Protein AF-A0A972BTD4-F1 (afdb_monomer)

pLDDT: mean 92.42, std 7.39, range [41.88, 98.69]

Sequence (225 aa):
MDVIEKILYEVGTVLCHQLPSRTLTVGGKSLPVCARDTGIYIGMFIALMFLVLKGRWSCDKPPKTGITLILCLFIFIMGLDGITSYLNMRSTNNATRLITGGLFGISVTFLLIPIANYKIYLPNKKASLESLQELVMLTVTLILSCLGIYYRWIDNWWLISIISIITILFIHHRICYTLVIQVLNKKGIYPVIVSLILQLILSLCMYLFSKHVIHSIMRLDGTWR

Nearest PDB structures (foldseek):
  6grj-assembly1_D  TM=1.328E-01  e=9.175E+00  Aeromonas hydrophila

Solvent-accessible surface area (backbone atoms only — not comparable to full-atom values): 11552 Å² total; per-residue (Å²): 131,57,75,65,57,51,50,48,36,57,61,24,38,38,85,27,87,48,49,71,95,45,30,46,74,32,67,92,38,67,48,43,30,20,22,33,56,44,15,21,24,51,16,26,44,55,42,50,51,50,30,57,78,68,69,39,71,78,10,23,23,57,36,58,69,73,57,43,52,52,31,52,46,31,40,47,50,31,50,48,57,47,54,39,43,76,68,68,76,44,92,76,54,56,68,58,34,18,50,34,22,17,42,28,16,33,29,48,42,46,48,49,49,11,61,62,53,47,51,92,93,49,91,62,80,38,46,55,46,92,51,69,66,59,54,51,54,52,52,50,52,44,50,53,52,47,48,28,46,74,73,50,75,52,42,50,44,65,63,55,41,50,50,31,52,54,38,51,55,49,52,48,37,50,52,32,34,35,53,38,36,75,72,65,73,54,77,73,66,60,36,55,54,54,12,51,53,49,33,52,52,51,47,50,53,35,31,50,44,37,62,63,50,48,50,48,52,38,57,73,72,48,75,78,110

Radius of gyration: 18.18 Å; Cα contacts (8 Å, |Δi|>4): 295; chains: 1; bounding box: 48×38×51 Å

Secondary structure (DSSP, 8-state):
--HHHHHHHHHHHTT----GGGS-EETTEE-SS-HHHHHHHHHHHHHHHHHHHTT-TT--BPPPHHHHHHHHHHHHHHHHHHHHHHTTSS---HHHHHHHHHHHHHHHHHHHHHHHT--SSS----BS---HHHHHHHHHHHHHHHHHHHTTSS--HHHHHHHHHHHHHHHHHHHHHHHHHHHH---SHHHHHHHHHHHHHHHHHHHHHIIIIIHHHHHHTTTT-

Structure (mmCIF, N/CA/C/O backbone):
data_AF-A0A972BTD4-F1
#
_entry.id   AF-A0A972BTD4-F1
#
loop_
_atom_site.group_PDB
_atom_site.id
_atom_site.type_symbol
_atom_site.label_atom_id
_atom_site.label_alt_id
_atom_site.label_comp_id
_atom_site.label_asym_id
_atom_site.label_entity_id
_atom_site.label_seq_id
_atom_site.pdbx_PDB_ins_code
_atom_site.Cartn_x
_atom_site.Cartn_y
_atom_site.Cartn_z
_atom_site.occupancy
_atom_site.B_iso_or_equiv
_atom_site.auth_seq_id
_atom_site.auth_comp_id
_atom_site.auth_asym_id
_atom_site.auth_atom_id
_atom_site.pdbx_PDB_model_num
ATOM 1 N N . MET A 1 1 ? 7.215 12.539 -23.294 1.00 73.81 1 MET A N 1
ATOM 2 C CA . MET A 1 1 ? 6.576 12.364 -21.981 1.00 73.81 1 MET A CA 1
ATOM 3 C C . MET A 1 1 ? 5.826 13.642 -21.692 1.00 73.81 1 MET A C 1
ATOM 5 O O . MET A 1 1 ? 6.440 14.703 -21.792 1.00 73.81 1 MET A O 1
ATOM 9 N N . ASP A 1 2 ? 4.521 13.563 -21.469 1.00 89.62 2 ASP A N 1
ATOM 10 C CA . ASP A 1 2 ? 3.739 14.756 -21.134 1.00 89.62 2 ASP A CA 1
ATOM 11 C C . ASP A 1 2 ? 4.032 15.228 -19.691 1.00 89.62 2 ASP A C 1
ATOM 13 O O . ASP A 1 2 ? 4.750 14.574 -18.925 1.00 89.62 2 ASP A O 1
ATOM 17 N N . VAL A 1 3 ? 3.530 16.411 -19.326 1.00 93.12 3 VAL A N 1
ATOM 18 C CA . VAL A 1 3 ? 3.770 17.006 -17.998 1.00 93.12 3 VAL A CA 1
ATOM 19 C C . VAL A 1 3 ? 3.199 16.130 -16.877 1.00 93.12 3 VAL A C 1
ATOM 21 O O . VAL A 1 3 ? 3.810 16.026 -15.814 1.00 93.12 3 VAL A O 1
ATOM 24 N N . ILE A 1 4 ? 2.059 15.480 -17.108 1.00 92.38 4 ILE A N 1
ATOM 25 C CA . ILE A 1 4 ? 1.368 14.664 -16.105 1.00 92.38 4 ILE A CA 1
ATOM 26 C C . ILE A 1 4 ? 2.159 13.380 -15.853 1.00 92.38 4 ILE A C 1
ATOM 28 O O . ILE A 1 4 ? 2.410 13.033 -14.702 1.00 92.38 4 ILE A O 1
ATOM 32 N N . GLU A 1 5 ? 2.623 12.713 -16.906 1.00 93.19 5 GLU A N 1
ATOM 33 C CA . GLU A 1 5 ? 3.495 11.544 -16.822 1.00 93.19 5 GLU A CA 1
ATOM 34 C C . GLU A 1 5 ? 4.737 11.854 -15.992 1.00 93.19 5 GLU A C 1
ATOM 36 O O . GLU A 1 5 ? 5.055 11.113 -15.062 1.00 93.19 5 GLU A O 1
ATOM 41 N N . LYS A 1 6 ? 5.395 12.991 -16.261 1.00 93.12 6 LYS A N 1
ATOM 42 C CA . LYS A 1 6 ? 6.556 13.429 -15.478 1.00 93.12 6 LYS A CA 1
ATOM 43 C C . LYS A 1 6 ? 6.221 13.544 -13.994 1.00 93.12 6 LYS A C 1
ATOM 45 O O . LYS A 1 6 ? 6.976 13.044 -13.168 1.00 93.12 6 LYS A O 1
ATOM 50 N N . ILE A 1 7 ? 5.090 14.163 -13.657 1.00 93.75 7 ILE A N 1
ATOM 51 C CA . ILE A 1 7 ? 4.641 14.295 -12.266 1.00 93.75 7 ILE A CA 1
ATOM 52 C C . ILE A 1 7 ? 4.429 12.915 -11.631 1.00 93.75 7 ILE A C 1
ATOM 54 O O . ILE A 1 7 ? 4.894 12.690 -10.517 1.00 93.75 7 ILE A O 1
ATOM 58 N N . LEU A 1 8 ? 3.782 11.976 -12.330 1.00 95.12 8 LEU A N 1
ATOM 59 C CA . LEU A 1 8 ? 3.559 10.620 -11.815 1.00 95.12 8 LEU A CA 1
ATOM 60 C C . LEU A 1 8 ? 4.884 9.897 -11.526 1.00 95.12 8 LEU A C 1
ATOM 62 O O . LEU A 1 8 ? 5.015 9.283 -10.467 1.00 95.12 8 LEU A O 1
ATOM 66 N N . TYR A 1 9 ? 5.882 10.006 -12.412 1.00 94.44 9 TYR A N 1
ATOM 67 C CA . TYR A 1 9 ? 7.212 9.441 -12.160 1.00 94.44 9 TYR A CA 1
ATOM 68 C C . TYR A 1 9 ? 7.905 10.106 -10.972 1.00 94.44 9 TYR A C 1
ATOM 70 O O . TYR A 1 9 ? 8.404 9.393 -10.107 1.00 94.44 9 TYR A O 1
ATOM 78 N N . GLU A 1 10 ? 7.913 11.438 -10.885 1.00 91.88 10 GLU A N 1
ATOM 79 C CA . GLU A 1 10 ? 8.564 12.153 -9.776 1.00 91.88 10 GLU A CA 1
ATOM 80 C C . GLU A 1 10 ? 7.920 11.794 -8.428 1.00 91.88 10 GLU A C 1
ATOM 82 O O . GLU A 1 10 ? 8.634 11.507 -7.469 1.00 91.88 10 GLU A O 1
ATOM 87 N N . VAL A 1 11 ? 6.588 11.693 -8.348 1.00 92.75 11 VAL A N 1
ATOM 88 C CA . VAL A 1 11 ? 5.916 11.221 -7.121 1.00 92.75 11 VAL A CA 1
ATOM 89 C C . VAL A 1 11 ? 6.290 9.769 -6.810 1.00 92.75 11 VAL A C 1
ATOM 91 O O . VAL A 1 11 ? 6.536 9.433 -5.654 1.00 92.75 11 VAL A O 1
ATOM 94 N N . GLY A 1 12 ? 6.402 8.911 -7.826 1.00 92.50 12 GLY A N 1
ATOM 95 C CA . GLY A 1 12 ? 6.884 7.539 -7.659 1.00 92.50 12 GLY A CA 1
ATOM 96 C C . GLY A 1 12 ? 8.300 7.456 -7.073 1.00 92.50 12 GLY A C 1
ATOM 97 O O . GLY A 1 12 ? 8.552 6.596 -6.227 1.00 92.50 12 GLY A O 1
ATOM 98 N N . THR A 1 13 ? 9.203 8.378 -7.438 1.00 90.69 13 THR A N 1
ATOM 99 C CA . THR A 1 13 ? 10.597 8.386 -6.937 1.00 90.69 13 THR A CA 1
ATOM 100 C C . THR A 1 13 ? 10.733 8.640 -5.437 1.00 90.69 13 THR A C 1
ATOM 102 O O . THR A 1 13 ? 11.772 8.323 -4.852 1.00 90.69 13 THR A O 1
ATOM 105 N N . VAL A 1 14 ? 9.686 9.173 -4.796 1.00 89.25 14 VAL A N 1
ATOM 106 C CA . VAL A 1 14 ? 9.654 9.420 -3.346 1.00 89.25 14 VAL A CA 1
ATOM 107 C C . VAL A 1 14 ? 9.826 8.115 -2.562 1.00 89.25 14 VAL A C 1
ATOM 109 O O . VAL A 1 14 ? 10.429 8.120 -1.494 1.00 89.25 14 VAL A O 1
ATOM 112 N N . LEU A 1 15 ? 9.306 6.998 -3.082 1.00 87.81 15 LEU A N 1
ATOM 113 C CA . LEU A 1 15 ? 9.272 5.706 -2.378 1.00 87.81 15 LEU A CA 1
ATOM 114 C C . LEU A 1 15 ? 9.850 4.554 -3.194 1.00 87.81 15 LEU A C 1
ATOM 116 O O . LEU A 1 15 ? 10.159 3.502 -2.638 1.00 87.81 15 LEU A O 1
ATOM 120 N N . CYS A 1 16 ? 9.991 4.743 -4.504 1.00 90.75 16 CYS A N 1
ATOM 121 C CA . CYS A 1 16 ? 10.453 3.725 -5.422 1.00 90.75 16 CYS A CA 1
ATOM 122 C C . CYS A 1 16 ? 11.707 4.173 -6.168 1.00 90.75 16 CYS A C 1
ATOM 124 O O . CYS A 1 16 ? 11.767 5.264 -6.718 1.00 90.75 16 CYS A O 1
ATOM 126 N N . HIS A 1 17 ? 12.663 3.260 -6.310 1.00 84.81 17 HIS A N 1
ATOM 127 C CA . HIS A 1 17 ? 13.863 3.477 -7.118 1.00 84.81 17 HIS A CA 1
ATOM 128 C C . HIS A 1 17 ? 13.631 3.309 -8.623 1.00 84.81 17 HIS A C 1
ATOM 130 O O . HIS A 1 17 ? 14.529 3.577 -9.399 1.00 84.81 17 HIS A O 1
ATOM 136 N N . GLN A 1 18 ? 12.477 2.793 -9.057 1.00 89.31 18 GLN A N 1
ATOM 137 C CA . GLN A 1 18 ? 12.122 2.621 -10.477 1.00 89.31 18 GLN A CA 1
ATOM 138 C C . GLN A 1 18 ? 13.140 1.828 -11.331 1.00 89.31 18 GLN A C 1
ATOM 140 O O . GLN A 1 18 ? 13.171 1.976 -12.551 1.00 89.31 18 GLN A O 1
ATOM 145 N N . LEU A 1 19 ? 13.931 0.936 -10.717 1.00 88.38 19 LEU A N 1
ATOM 146 C CA . LEU A 1 19 ? 14.931 0.112 -11.410 1.00 88.38 19 LEU A CA 1
ATOM 147 C C . LEU A 1 19 ? 14.346 -0.589 -12.654 1.00 88.38 19 LEU A C 1
ATOM 149 O O . LEU A 1 19 ? 13.401 -1.368 -12.492 1.00 88.38 19 LEU A O 1
ATOM 153 N N . PRO A 1 20 ? 14.921 -0.409 -13.862 1.00 88.00 20 PRO A N 1
ATOM 154 C CA . PRO A 1 20 ? 14.335 -0.917 -15.106 1.00 88.00 20 PRO A CA 1
ATOM 155 C C . PRO A 1 20 ? 14.028 -2.418 -15.084 1.00 88.00 20 PRO A C 1
ATOM 157 O O . PRO A 1 20 ? 12.936 -2.835 -15.456 1.00 88.00 20 PRO A O 1
ATOM 160 N N . SER A 1 21 ? 14.940 -3.234 -14.546 1.00 88.25 21 SER A N 1
ATOM 161 C CA . SER A 1 21 ? 14.772 -4.693 -14.440 1.00 88.25 21 SER A CA 1
ATOM 162 C C . SER A 1 21 ? 13.626 -5.131 -13.516 1.00 88.25 21 SER A C 1
ATOM 164 O O . SER A 1 21 ? 13.148 -6.266 -13.592 1.00 88.25 21 SER A O 1
ATOM 166 N N . ARG A 1 22 ? 13.167 -4.242 -12.628 1.00 90.50 22 ARG A N 1
ATOM 167 C CA . ARG A 1 22 ? 12.122 -4.508 -11.628 1.00 90.50 22 ARG A CA 1
ATOM 168 C C . ARG A 1 22 ? 10.817 -3.782 -11.932 1.00 90.50 22 ARG A C 1
ATOM 170 O O . ARG A 1 22 ? 9.851 -3.980 -11.200 1.00 90.50 22 ARG A O 1
ATOM 177 N N . THR A 1 23 ? 10.776 -2.948 -12.964 1.00 95.12 23 THR A N 1
ATOM 178 C CA . THR A 1 23 ? 9.603 -2.153 -13.335 1.00 95.12 23 THR A CA 1
ATOM 179 C C . THR A 1 23 ? 8.817 -2.867 -14.429 1.00 95.12 23 THR A C 1
ATOM 181 O O . THR A 1 23 ? 9.387 -3.393 -15.380 1.00 95.12 23 THR A O 1
ATOM 184 N N . LEU A 1 24 ? 7.493 -2.935 -14.274 1.00 96.19 24 LEU A N 1
ATOM 185 C CA . LEU A 1 24 ? 6.619 -3.537 -15.282 1.00 96.19 24 LEU A CA 1
ATOM 186 C C . LEU A 1 24 ? 6.388 -2.552 -16.430 1.00 96.19 24 LEU A C 1
ATOM 188 O O . LEU A 1 24 ? 6.244 -1.351 -16.200 1.00 96.19 24 LEU A O 1
ATOM 192 N N . THR A 1 25 ? 6.292 -3.078 -17.650 1.00 95.94 25 THR A N 1
ATOM 193 C CA . THR A 1 25 ? 5.913 -2.311 -18.842 1.00 95.94 25 THR A CA 1
ATOM 194 C C . THR A 1 25 ? 4.477 -2.645 -19.232 1.00 95.94 25 THR A C 1
ATOM 196 O O . THR A 1 25 ? 4.187 -3.799 -19.564 1.00 95.94 25 THR A O 1
ATOM 199 N N . VAL A 1 26 ? 3.619 -1.625 -19.217 1.00 95.81 26 VAL A N 1
ATOM 200 C CA . VAL A 1 26 ? 2.177 -1.671 -19.499 1.00 95.81 26 VAL A CA 1
ATOM 201 C C . VAL A 1 26 ? 1.857 -0.594 -20.535 1.00 95.81 26 VAL A C 1
ATOM 203 O O . VAL A 1 26 ? 2.335 0.534 -20.412 1.00 95.81 26 VAL A O 1
ATOM 206 N N . GLY A 1 27 ? 1.089 -0.916 -21.573 1.00 92.75 27 GLY A N 1
ATOM 207 C CA . GLY A 1 27 ? 0.719 0.023 -22.638 1.00 92.75 27 GLY A CA 1
ATOM 208 C C . GLY A 1 27 ? 1.936 0.616 -23.355 1.00 92.75 27 GLY A C 1
ATOM 209 O O . GLY A 1 27 ? 1.944 1.791 -23.715 1.00 92.75 27 GLY A O 1
ATOM 210 N N . GLY A 1 28 ? 3.018 -0.165 -23.462 1.00 92.50 28 GLY A N 1
ATOM 211 C CA . GLY A 1 28 ? 4.297 0.268 -24.035 1.00 92.50 28 GLY A CA 1
ATOM 212 C C . GLY A 1 28 ? 5.141 1.198 -23.152 1.00 92.50 28 GLY A C 1
ATOM 213 O O . GLY A 1 28 ? 6.186 1.659 -23.603 1.00 92.50 28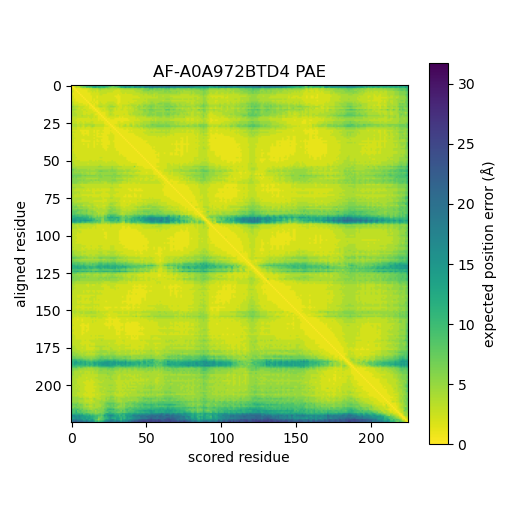 GLY A O 1
ATOM 214 N N . LYS A 1 29 ? 4.735 1.469 -21.903 1.00 94.00 29 LYS A N 1
ATOM 215 C CA . LYS A 1 29 ? 5.436 2.376 -20.977 1.00 94.00 29 LYS A CA 1
ATOM 216 C C . LYS A 1 29 ? 5.762 1.693 -19.654 1.00 94.00 29 LYS A C 1
ATOM 218 O O . LYS A 1 29 ? 4.992 0.880 -19.146 1.00 94.00 29 LYS A O 1
ATOM 223 N N . SER A 1 30 ? 6.904 2.031 -19.065 1.00 95.44 30 SER A N 1
ATOM 224 C CA . SER A 1 30 ? 7.262 1.570 -17.718 1.00 95.44 30 SER A CA 1
ATOM 225 C C . SER A 1 30 ? 6.358 2.228 -16.678 1.00 95.44 30 SER A C 1
ATOM 227 O O . SER A 1 30 ? 6.110 3.427 -16.758 1.00 95.44 30 SER A O 1
ATOM 229 N N . LEU A 1 31 ? 5.850 1.484 -15.699 1.00 97.06 31 LEU A N 1
ATOM 230 C CA . LEU A 1 31 ? 5.067 2.070 -14.605 1.00 97.06 31 LEU A CA 1
ATOM 231 C C . LEU A 1 31 ? 5.909 3.056 -13.767 1.00 97.06 31 LEU A C 1
ATOM 233 O O . LEU A 1 31 ? 7.132 2.914 -13.701 1.00 97.06 31 LEU A O 1
ATOM 237 N N . PRO A 1 32 ? 5.282 4.038 -13.090 1.00 96.06 32 PRO A N 1
ATOM 238 C CA . PRO A 1 32 ? 5.986 5.019 -12.261 1.00 96.06 32 PRO A CA 1
ATOM 239 C C . PRO A 1 32 ? 6.536 4.434 -10.955 1.00 96.06 32 PRO A C 1
ATOM 241 O O . PRO A 1 32 ? 7.164 5.142 -10.176 1.00 96.06 32 PRO A O 1
ATOM 244 N N . VAL A 1 33 ? 6.309 3.153 -10.681 1.00 96.94 33 VAL A N 1
ATOM 245 C CA . VAL A 1 33 ? 6.885 2.430 -9.547 1.00 96.94 33 VAL A CA 1
ATOM 246 C C . VAL A 1 33 ? 7.207 0.993 -9.970 1.00 96.94 33 VAL A C 1
ATOM 248 O O . VAL A 1 33 ? 6.686 0.488 -10.967 1.00 96.94 33 VAL A O 1
ATOM 251 N N . CYS A 1 34 ? 8.080 0.316 -9.225 1.00 95.44 34 CYS A N 1
ATOM 252 C CA . CYS A 1 34 ? 8.505 -1.043 -9.541 1.00 95.44 34 CYS A CA 1
ATOM 253 C C . CYS A 1 34 ? 7.359 -2.052 -9.347 1.00 95.44 34 CYS A C 1
ATOM 255 O O . CYS A 1 34 ? 6.328 -1.741 -8.750 1.00 95.44 34 CYS A O 1
ATOM 257 N N . ALA A 1 35 ? 7.539 -3.289 -9.811 1.00 96.94 35 ALA A N 1
ATOM 258 C CA . ALA A 1 35 ? 6.543 -4.354 -9.696 1.00 96.94 35 ALA A CA 1
ATOM 259 C C . ALA A 1 35 ? 6.083 -4.578 -8.246 1.00 96.94 35 ALA A C 1
ATOM 261 O O . ALA A 1 35 ? 4.900 -4.798 -8.009 1.00 96.94 35 ALA A O 1
ATOM 262 N N . ARG A 1 36 ? 7.001 -4.486 -7.272 1.00 96.38 36 ARG A N 1
ATOM 263 C CA . ARG A 1 36 ? 6.664 -4.664 -5.853 1.00 96.38 36 ARG A CA 1
ATOM 264 C C . ARG A 1 36 ? 5.746 -3.560 -5.358 1.00 96.38 36 ARG A C 1
ATOM 266 O O . ARG A 1 36 ? 4.684 -3.851 -4.822 1.00 96.38 36 ARG A O 1
ATOM 273 N N . ASP A 1 37 ? 6.140 -2.317 -5.585 1.00 96.81 37 ASP A N 1
ATOM 274 C CA . ASP A 1 37 ? 5.398 -1.148 -5.122 1.00 96.81 37 ASP A CA 1
ATOM 275 C C . ASP A 1 37 ? 4.057 -1.024 -5.852 1.00 96.81 37 ASP A C 1
ATOM 277 O O . ASP A 1 37 ? 3.040 -0.746 -5.225 1.00 96.81 37 ASP A O 1
ATOM 281 N N . THR A 1 38 ? 4.019 -1.363 -7.147 1.00 98.25 38 THR A N 1
ATOM 282 C CA . THR A 1 38 ? 2.764 -1.540 -7.898 1.00 98.25 38 THR A CA 1
ATOM 283 C C . THR A 1 38 ? 1.850 -2.518 -7.161 1.00 98.25 38 THR A C 1
ATOM 285 O O . THR A 1 38 ? 0.685 -2.218 -6.919 1.00 98.25 38 THR A O 1
ATOM 288 N N . GLY A 1 39 ? 2.384 -3.669 -6.745 1.00 98.31 39 GLY A N 1
ATOM 289 C CA . GLY A 1 39 ? 1.656 -4.661 -5.961 1.00 98.31 39 GLY A CA 1
ATOM 290 C C . GLY A 1 39 ? 1.116 -4.072 -4.666 1.00 98.31 39 GLY A C 1
ATOM 291 O O . GLY A 1 39 ? -0.090 -4.124 -4.439 1.00 98.31 39 GLY A O 1
ATOM 292 N N . ILE A 1 40 ? 1.990 -3.461 -3.859 1.00 98.56 40 ILE A N 1
ATOM 293 C CA . ILE A 1 40 ? 1.640 -2.825 -2.579 1.00 98.56 40 ILE A CA 1
ATOM 294 C C . ILE A 1 40 ? 0.461 -1.874 -2.753 1.00 98.56 40 ILE A C 1
ATOM 296 O O . ILE A 1 40 ? -0.537 -2.004 -2.043 1.00 98.56 40 ILE A O 1
ATOM 300 N N . TYR A 1 41 ? 0.537 -0.950 -3.709 1.00 98.44 41 TYR A N 1
ATOM 301 C CA . TYR A 1 41 ? -0.498 0.067 -3.870 1.00 98.44 41 TYR A CA 1
ATOM 302 C C . TYR A 1 41 ? -1.786 -0.481 -4.483 1.00 98.44 41 TYR A C 1
ATOM 304 O O . TYR A 1 41 ? -2.861 -0.063 -4.064 1.00 98.44 41 TYR A O 1
ATOM 312 N N . ILE A 1 42 ? -1.725 -1.473 -5.375 1.00 98.62 42 ILE A N 1
ATOM 313 C CA . ILE A 1 42 ? -2.928 -2.175 -5.851 1.00 98.62 42 ILE A CA 1
ATOM 314 C C . ILE A 1 42 ? -3.607 -2.938 -4.703 1.00 98.62 42 ILE A C 1
ATOM 316 O O . ILE A 1 42 ? -4.823 -2.846 -4.535 1.00 98.62 42 ILE A O 1
ATOM 320 N N . GLY A 1 43 ? -2.841 -3.643 -3.866 1.00 98.69 43 GLY A N 1
ATOM 321 C CA . GLY A 1 43 ? -3.370 -4.358 -2.701 1.00 98.69 43 GLY A CA 1
ATOM 322 C C . GLY A 1 43 ? -3.983 -3.425 -1.660 1.00 98.69 43 GLY A C 1
ATOM 323 O O . GLY A 1 43 ? -5.089 -3.677 -1.177 1.00 98.69 43 GLY A O 1
ATOM 324 N N . MET A 1 44 ? -3.311 -2.308 -1.365 1.00 98.69 44 MET A N 1
ATOM 325 C CA . MET A 1 44 ? -3.859 -1.263 -0.502 1.00 98.69 44 MET A CA 1
ATOM 326 C C . MET A 1 44 ? -5.144 -0.681 -1.085 1.00 98.69 44 MET A C 1
ATOM 328 O O . MET A 1 44 ? -6.123 -0.559 -0.353 1.00 98.69 44 MET A O 1
ATOM 332 N N . PHE A 1 45 ? -5.168 -0.362 -2.382 1.00 98.69 45 PHE A N 1
ATOM 333 C CA . PHE A 1 45 ? -6.344 0.184 -3.057 1.00 98.69 45 PHE A CA 1
ATOM 334 C C . PHE A 1 45 ? -7.545 -0.762 -2.961 1.00 98.69 45 PHE A C 1
ATOM 336 O O . PHE A 1 45 ? -8.616 -0.339 -2.531 1.00 98.69 45 PHE A O 1
ATOM 343 N N . ILE A 1 46 ? -7.366 -2.050 -3.274 1.00 98.69 46 ILE A N 1
ATOM 344 C CA . ILE A 1 46 ? -8.423 -3.070 -3.165 1.00 98.69 46 ILE A CA 1
ATOM 345 C C . ILE A 1 46 ? -8.956 -3.149 -1.726 1.00 98.69 46 ILE A C 1
ATOM 347 O O . ILE A 1 46 ? -10.170 -3.126 -1.512 1.00 98.69 46 ILE A O 1
ATOM 351 N N . ALA A 1 47 ? -8.069 -3.189 -0.727 1.00 98.44 47 ALA A N 1
ATOM 352 C CA . ALA A 1 47 ? -8.461 -3.231 0.681 1.00 98.44 47 ALA A CA 1
ATOM 353 C C . ALA A 1 47 ? -9.183 -1.948 1.140 1.00 98.44 47 ALA A C 1
ATOM 355 O O . ALA A 1 47 ? -10.163 -2.019 1.884 1.00 98.44 47 ALA A O 1
ATOM 356 N N . LEU A 1 48 ? -8.743 -0.774 0.676 1.00 98.06 48 LEU A N 1
ATOM 357 C CA . LEU A 1 48 ? -9.388 0.510 0.966 1.00 98.06 48 LEU A CA 1
ATOM 358 C C . LEU A 1 48 ? -10.788 0.571 0.351 1.00 98.06 48 LEU A C 1
ATOM 360 O O . LEU A 1 48 ? -11.743 0.912 1.048 1.00 98.06 48 LEU A O 1
ATOM 364 N N . MET A 1 49 ? -10.926 0.190 -0.921 1.00 98.25 49 MET A N 1
ATOM 365 C CA . MET A 1 49 ? -12.226 0.125 -1.593 1.00 98.25 49 MET A CA 1
ATOM 366 C C . MET A 1 49 ? -13.160 -0.845 -0.881 1.00 98.25 49 MET A C 1
ATOM 368 O O . MET A 1 49 ? -14.318 -0.513 -0.653 1.00 98.25 49 MET A O 1
ATOM 372 N N . PHE A 1 50 ? -12.660 -1.995 -0.430 1.00 98.38 50 PHE A N 1
ATOM 373 C CA . PHE A 1 50 ? -13.448 -2.921 0.376 1.00 98.38 50 PHE A CA 1
ATOM 374 C C . PHE A 1 50 ? -13.968 -2.282 1.671 1.00 98.38 50 PHE A C 1
ATOM 376 O O . PHE A 1 50 ? -15.161 -2.380 1.963 1.00 98.38 50 PHE A O 1
ATOM 383 N N . LEU A 1 51 ? -13.112 -1.593 2.434 1.00 97.50 51 LEU A N 1
ATOM 384 C CA . LEU A 1 51 ? -13.526 -0.917 3.670 1.00 97.50 51 LEU A CA 1
ATOM 385 C C . LEU A 1 51 ? -14.573 0.172 3.410 1.00 97.50 51 LEU A C 1
ATOM 387 O O . LEU A 1 51 ? -15.513 0.305 4.195 1.00 97.50 51 LEU A O 1
ATOM 391 N N . VAL A 1 52 ? -14.435 0.928 2.318 1.00 96.88 52 VAL A N 1
ATOM 392 C CA . VAL A 1 52 ? -15.409 1.952 1.912 1.00 96.88 52 VAL A CA 1
ATOM 393 C C . VAL A 1 52 ? -16.738 1.307 1.514 1.00 96.88 52 VAL A C 1
ATOM 395 O O . VAL A 1 52 ? -17.772 1.658 2.077 1.00 96.88 52 VAL A O 1
ATOM 398 N N . LEU A 1 53 ? -16.715 0.313 0.621 1.00 97.62 53 LEU A N 1
ATOM 399 C CA . LEU A 1 53 ? -17.911 -0.368 0.109 1.00 97.62 53 LEU A CA 1
ATOM 400 C C . LEU A 1 53 ? -18.671 -1.140 1.196 1.00 97.62 53 LEU A C 1
ATOM 402 O O . LEU A 1 53 ? -19.893 -1.247 1.136 1.00 97.62 53 LEU A O 1
ATOM 406 N N . LYS A 1 54 ? -17.974 -1.661 2.212 1.00 97.00 54 LYS A N 1
ATOM 407 C CA . LYS A 1 54 ? -18.593 -2.314 3.378 1.00 97.00 54 LYS A CA 1
ATOM 408 C C . LYS A 1 54 ? -18.995 -1.340 4.489 1.00 97.00 54 LYS A C 1
ATOM 410 O O . LYS A 1 54 ? -19.487 -1.786 5.521 1.00 97.00 54 LYS A O 1
ATOM 415 N N . GLY A 1 55 ? -18.766 -0.033 4.333 1.00 95.75 55 GLY A N 1
ATOM 416 C CA . GLY A 1 55 ? -19.059 0.962 5.373 1.00 95.75 55 GLY A CA 1
ATOM 417 C C . GLY A 1 55 ? -18.192 0.820 6.634 1.00 95.75 55 GLY A C 1
ATOM 418 O O . 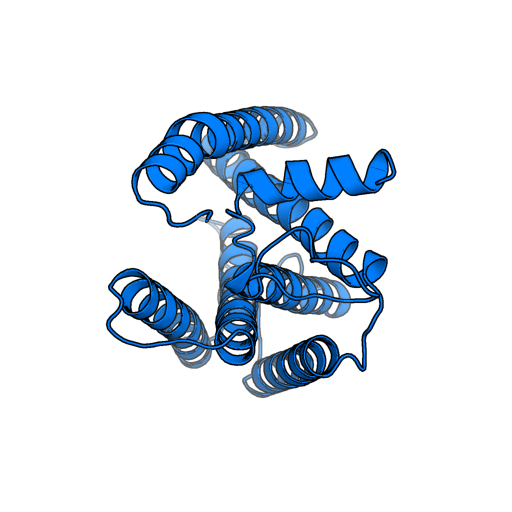GLY A 1 55 ? -18.541 1.324 7.702 1.00 95.75 55 GLY A O 1
ATOM 419 N N . ARG A 1 56 ? -17.041 0.143 6.533 1.00 95.50 56 ARG A N 1
ATOM 420 C CA . ARG A 1 56 ? -16.123 -0.170 7.644 1.00 95.50 56 ARG A CA 1
ATOM 421 C C . ARG A 1 56 ? -14.957 0.813 7.769 1.00 95.50 56 ARG A C 1
ATOM 423 O O . ARG A 1 56 ? -13.983 0.534 8.464 1.00 95.50 56 ARG A O 1
ATOM 430 N N . TRP A 1 57 ? -15.069 2.002 7.173 1.00 93.69 57 TRP A N 1
ATOM 431 C CA . TRP A 1 57 ? -14.065 3.069 7.302 1.00 93.69 57 TRP A CA 1
ATOM 432 C C . TRP A 1 57 ? -13.778 3.470 8.761 1.00 93.69 57 TRP A C 1
ATOM 434 O O . TRP A 1 57 ? -12.665 3.857 9.103 1.00 93.69 57 TRP A O 1
ATOM 444 N N . SER A 1 58 ? -14.785 3.337 9.632 1.00 92.62 58 SER A N 1
ATOM 445 C CA . SER A 1 58 ? -14.697 3.618 11.072 1.00 92.62 58 SER A CA 1
ATOM 446 C C . SER A 1 58 ? -14.337 2.395 11.929 1.00 92.62 58 SER A C 1
ATOM 448 O O . SER A 1 58 ? -14.609 2.406 13.130 1.00 92.62 58 SER A O 1
ATOM 450 N N . CYS A 1 59 ? -13.785 1.325 11.337 1.00 95.00 59 CYS A N 1
ATOM 451 C CA . CYS A 1 59 ? -13.256 0.202 12.115 1.00 95.00 59 CYS A CA 1
ATOM 452 C C . CYS A 1 59 ? -12.176 0.695 13.081 1.00 95.00 59 CYS A C 1
ATOM 454 O O . CYS A 1 59 ? -11.372 1.545 12.716 1.00 95.00 59 CYS A O 1
ATOM 456 N N . ASP A 1 60 ? -12.194 0.193 14.311 1.00 94.62 60 ASP A N 1
ATOM 457 C CA . ASP A 1 60 ? -11.353 0.641 15.429 1.00 94.62 60 ASP A CA 1
ATOM 458 C C . ASP A 1 60 ? -10.615 -0.528 16.101 1.00 94.62 60 ASP A C 1
ATOM 460 O O . ASP A 1 60 ? -9.898 -0.360 17.087 1.00 94.62 60 ASP A O 1
ATOM 464 N N . LYS A 1 61 ? -10.770 -1.733 15.544 1.00 94.06 61 LYS A N 1
ATOM 465 C CA . LYS A 1 61 ? -10.180 -2.969 16.040 1.00 94.06 61 LYS A CA 1
ATOM 466 C C . LYS A 1 61 ? -9.566 -3.770 14.885 1.00 94.06 61 LYS A C 1
ATOM 468 O O . LYS A 1 61 ? -10.191 -3.870 13.823 1.00 94.06 61 LYS A O 1
ATOM 473 N N . PRO A 1 62 ? -8.376 -4.375 15.066 1.00 94.00 62 PRO A N 1
ATOM 474 C CA . PRO A 1 62 ? -7.850 -5.322 14.091 1.00 94.00 62 PRO A CA 1
ATOM 475 C C . PRO A 1 62 ? -8.771 -6.552 13.952 1.00 94.00 62 PRO A C 1
ATOM 477 O O . PRO A 1 62 ? -9.656 -6.773 14.791 1.00 94.00 62 PRO A O 1
ATOM 480 N N . PRO A 1 63 ? -8.577 -7.378 12.911 1.00 95.19 63 PRO A N 1
ATOM 481 C CA . PRO A 1 63 ? -9.312 -8.628 12.751 1.00 95.19 63 PRO A CA 1
ATOM 482 C C . PRO A 1 63 ? -9.101 -9.598 13.925 1.00 95.19 63 PRO A C 1
ATOM 484 O O . PRO A 1 63 ? -8.251 -9.402 14.799 1.00 95.19 63 PRO A O 1
ATOM 487 N N . LYS A 1 64 ? -9.860 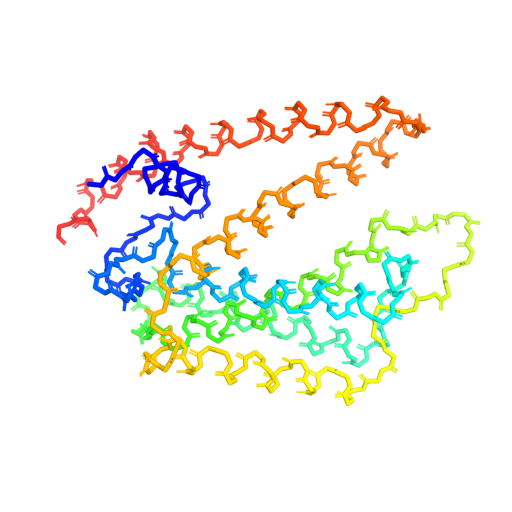-10.701 13.929 1.00 95.88 64 LYS A N 1
ATOM 488 C CA . LYS A 1 64 ? -9.643 -11.815 14.871 1.00 95.88 64 LYS A CA 1
ATOM 489 C C . LYS A 1 64 ? -8.189 -12.299 14.799 1.00 95.88 64 LYS A C 1
ATOM 491 O O . LYS A 1 64 ? -7.616 -12.336 13.714 1.00 95.88 64 LYS A O 1
ATOM 496 N N . THR A 1 65 ? -7.628 -12.745 15.926 1.00 95.19 65 THR A N 1
ATOM 497 C CA . THR A 1 65 ? -6.206 -13.116 16.064 1.00 95.19 65 THR A CA 1
ATOM 498 C C . THR A 1 65 ? -5.698 -14.022 14.942 1.00 95.19 65 THR A C 1
ATOM 500 O O . THR A 1 65 ? -4.654 -13.735 14.372 1.00 95.19 65 THR A O 1
ATOM 503 N N . GLY A 1 66 ? -6.455 -15.056 14.554 1.00 96.94 66 GLY A N 1
ATOM 504 C CA . GLY A 1 66 ? -6.061 -15.944 13.453 1.00 96.94 66 GLY A CA 1
ATOM 505 C C . GLY A 1 66 ? -5.903 -15.227 12.105 1.00 96.94 66 GLY A C 1
ATOM 506 O O . GLY A 1 66 ? -4.922 -15.448 11.406 1.00 96.94 66 GLY A O 1
ATOM 507 N N . ILE A 1 67 ? -6.817 -14.310 11.767 1.00 97.56 67 ILE A N 1
ATOM 508 C CA . ILE A 1 67 ? -6.728 -13.497 10.542 1.00 97.56 67 ILE A CA 1
ATOM 509 C C . ILE A 1 67 ? -5.541 -12.535 10.648 1.00 97.56 67 ILE A C 1
ATOM 511 O O . ILE A 1 67 ? -4.759 -12.422 9.711 1.00 97.56 67 ILE A O 1
ATOM 515 N N . THR A 1 68 ? -5.357 -11.892 11.802 1.00 97.50 68 THR A N 1
ATOM 516 C CA . THR A 1 68 ? -4.217 -11.000 12.054 1.00 97.50 68 THR A CA 1
ATOM 517 C C . THR A 1 68 ? -2.876 -11.719 11.885 1.00 97.50 68 THR A C 1
ATOM 519 O O . THR A 1 68 ? -1.974 -11.163 11.268 1.00 97.50 68 THR A O 1
ATOM 522 N N . LEU A 1 69 ? -2.747 -12.970 12.340 1.00 98.06 69 LEU A N 1
ATOM 523 C CA . LEU A 1 69 ? -1.540 -13.777 12.126 1.00 98.06 69 LEU A CA 1
ATOM 524 C C . LEU A 1 69 ? -1.277 -14.049 10.638 1.00 98.06 69 LEU A C 1
ATOM 526 O O . LEU A 1 69 ? -0.130 -13.960 10.206 1.00 98.06 69 LEU A O 1
ATOM 530 N N . ILE A 1 70 ? -2.319 -14.308 9.841 1.00 98.31 70 ILE A N 1
ATOM 531 C CA . ILE A 1 70 ? -2.188 -14.451 8.380 1.00 98.31 70 ILE A CA 1
ATOM 532 C C . ILE A 1 70 ? -1.720 -13.131 7.750 1.00 98.31 70 ILE A C 1
ATOM 534 O O . ILE A 1 70 ? -0.814 -13.134 6.918 1.00 98.31 70 ILE A O 1
ATOM 538 N N . LEU A 1 71 ? -2.277 -11.992 8.173 1.00 98.31 71 LEU A N 1
ATOM 539 C CA . LEU A 1 71 ? -1.844 -10.681 7.681 1.00 98.31 71 LEU A CA 1
ATOM 540 C C . LEU A 1 71 ? -0.374 -10.397 8.031 1.00 98.31 71 LEU A C 1
ATOM 542 O O . LEU A 1 71 ? 0.378 -9.919 7.178 1.00 98.31 71 LEU A O 1
ATOM 546 N N . CYS A 1 72 ? 0.057 -10.733 9.251 1.00 98.19 72 CYS A N 1
ATOM 547 C CA . CYS A 1 72 ? 1.459 -10.650 9.664 1.00 98.19 72 CYS A CA 1
ATOM 548 C C . CYS A 1 72 ? 2.355 -11.584 8.841 1.00 98.19 72 CYS A C 1
ATOM 550 O O . CYS A 1 72 ? 3.459 -11.193 8.467 1.00 98.19 72 CYS A O 1
ATOM 552 N N . LEU A 1 73 ? 1.880 -12.786 8.503 1.00 98.31 73 LEU A N 1
ATOM 553 C CA . LEU A 1 73 ? 2.604 -13.713 7.633 1.00 98.31 73 LEU A CA 1
ATOM 554 C C . LEU A 1 73 ? 2.791 -13.135 6.223 1.00 98.31 73 LEU A C 1
ATOM 556 O O . LEU A 1 73 ? 3.884 -13.226 5.675 1.00 98.31 73 LEU A O 1
ATOM 560 N N . PHE A 1 74 ? 1.777 -12.490 5.644 1.00 98.38 74 PHE A N 1
ATOM 561 C CA . PHE A 1 74 ? 1.916 -11.798 4.354 1.00 98.38 74 PHE A CA 1
ATOM 562 C C . PHE A 1 74 ? 2.970 -10.687 4.400 1.00 98.38 74 PHE A C 1
ATOM 564 O O . PHE A 1 74 ? 3.783 -10.573 3.480 1.00 98.38 74 PHE A O 1
ATOM 571 N N . ILE A 1 75 ? 3.000 -9.911 5.489 1.00 98.31 75 ILE A N 1
ATOM 572 C CA . ILE A 1 75 ? 4.034 -8.892 5.706 1.00 98.31 75 ILE A CA 1
ATOM 573 C C . ILE A 1 75 ? 5.417 -9.544 5.767 1.00 98.31 75 ILE A C 1
ATOM 575 O O . ILE A 1 75 ? 6.348 -9.100 5.095 1.00 98.31 75 ILE A O 1
ATOM 579 N N . PHE A 1 76 ? 5.535 -10.628 6.532 1.00 97.75 76 PHE A N 1
ATOM 580 C CA . PHE A 1 76 ? 6.776 -11.373 6.690 1.00 97.75 76 PHE A CA 1
ATOM 581 C C . PHE A 1 76 ? 7.278 -11.964 5.366 1.00 97.75 76 PHE A C 1
ATOM 583 O O . PHE A 1 76 ? 8.457 -11.827 5.052 1.00 97.75 76 PHE A O 1
ATOM 590 N N . ILE A 1 77 ? 6.394 -12.541 4.545 1.00 95.81 77 ILE A N 1
ATOM 591 C CA . ILE A 1 77 ? 6.741 -13.087 3.223 1.00 95.81 77 ILE A CA 1
ATOM 592 C C . ILE A 1 77 ? 7.327 -11.999 2.317 1.00 95.81 77 ILE A C 1
ATOM 594 O O . ILE A 1 77 ? 8.355 -12.233 1.678 1.00 95.81 77 ILE A O 1
ATOM 598 N N . MET A 1 78 ? 6.727 -10.803 2.268 1.00 96.06 78 MET A N 1
ATOM 599 C CA . MET A 1 78 ? 7.300 -9.697 1.491 1.00 96.06 78 MET A CA 1
ATOM 600 C C . MET A 1 78 ? 8.641 -9.236 2.074 1.00 96.06 78 MET A C 1
ATOM 602 O O . MET A 1 78 ? 9.570 -8.968 1.314 1.00 96.06 78 MET A O 1
ATOM 606 N N . GLY A 1 79 ? 8.762 -9.170 3.404 1.00 94.44 79 GLY A N 1
ATOM 607 C CA . GLY A 1 79 ? 10.017 -8.844 4.085 1.00 94.44 79 GLY A CA 1
ATOM 608 C C . GLY A 1 79 ? 11.145 -9.804 3.701 1.00 94.44 79 GLY A C 1
ATOM 609 O O . GLY A 1 79 ? 12.217 -9.362 3.287 1.00 94.44 79 GLY A O 1
ATOM 610 N N . LEU A 1 80 ? 10.877 -11.112 3.732 1.00 93.56 80 LEU A N 1
ATOM 611 C CA . LEU A 1 80 ? 11.817 -12.141 3.290 1.00 93.56 80 LEU A CA 1
ATOM 612 C C . LEU A 1 80 ? 12.137 -12.035 1.794 1.00 93.56 80 LEU A C 1
ATOM 614 O O . LEU A 1 80 ? 13.311 -12.080 1.426 1.00 93.56 80 LEU A O 1
ATOM 618 N N . ASP A 1 81 ? 11.139 -11.862 0.920 1.00 90.94 81 ASP A N 1
ATOM 619 C CA . ASP A 1 81 ? 11.359 -11.664 -0.525 1.00 90.94 81 ASP A CA 1
ATOM 620 C C . ASP A 1 81 ? 12.192 -10.403 -0.805 1.00 90.94 81 ASP A C 1
ATOM 622 O O . ASP A 1 81 ? 13.025 -10.386 -1.710 1.00 90.94 81 ASP A O 1
ATOM 626 N N . GLY A 1 82 ? 12.012 -9.349 -0.010 1.00 87.69 82 GLY A N 1
ATOM 627 C CA . GLY A 1 82 ? 12.843 -8.153 -0.029 1.00 87.69 82 GLY A CA 1
ATOM 628 C C . GLY A 1 82 ? 14.282 -8.454 0.340 1.00 87.69 82 GLY A C 1
ATOM 629 O O . GLY A 1 82 ? 15.161 -8.322 -0.509 1.00 87.69 82 GLY A O 1
ATOM 630 N N . ILE A 1 83 ? 14.511 -8.885 1.577 1.00 88.44 83 ILE A N 1
ATOM 631 C CA . ILE A 1 83 ? 15.847 -9.113 2.136 1.00 88.44 83 ILE A CA 1
ATOM 632 C C . ILE A 1 83 ? 16.634 -10.103 1.271 1.00 88.44 83 ILE A C 1
ATOM 634 O O . ILE A 1 83 ? 17.730 -9.784 0.817 1.00 88.44 83 ILE A O 1
ATOM 638 N N . THR A 1 84 ? 16.053 -11.261 0.946 1.00 88.69 84 THR A N 1
ATOM 639 C CA . THR A 1 84 ? 16.737 -12.290 0.140 1.00 88.69 84 THR A CA 1
ATOM 640 C C . THR A 1 84 ? 17.057 -11.822 -1.281 1.00 88.69 84 THR A C 1
ATOM 642 O O . THR A 1 84 ? 18.102 -12.185 -1.820 1.00 88.69 84 THR A O 1
ATOM 645 N N . SER A 1 85 ? 16.204 -10.983 -1.885 1.00 84.25 85 SER A N 1
ATOM 646 C CA . SER A 1 85 ? 16.473 -10.403 -3.206 1.00 84.25 85 SER A CA 1
ATOM 647 C C . SER A 1 85 ? 17.529 -9.300 -3.170 1.00 84.25 85 SER A C 1
ATOM 649 O O . SER A 1 85 ? 18.224 -9.134 -4.168 1.00 84.25 85 SER A O 1
ATOM 651 N N . TYR A 1 86 ? 17.621 -8.512 -2.095 1.00 81.94 86 TYR A N 1
ATOM 652 C CA . TYR A 1 86 ? 18.634 -7.456 -1.968 1.00 81.94 86 TYR A CA 1
ATOM 653 C C . TYR A 1 86 ? 20.009 -8.015 -1.586 1.00 81.94 86 TYR A C 1
ATOM 655 O O . TYR A 1 86 ? 21.015 -7.466 -2.016 1.00 81.94 86 TYR A O 1
ATOM 663 N N . LEU A 1 87 ? 20.056 -9.140 -0.865 1.00 85.31 87 LEU A N 1
ATOM 664 C CA . LEU A 1 87 ? 21.289 -9.868 -0.541 1.00 85.31 87 LEU A CA 1
ATOM 665 C C . LEU A 1 87 ? 21.787 -10.780 -1.681 1.00 85.31 87 LEU A C 1
ATOM 667 O O . LEU A 1 87 ? 22.695 -11.575 -1.469 1.00 85.31 87 LEU A O 1
ATOM 671 N N . ASN A 1 88 ? 21.184 -10.710 -2.876 1.00 81.06 88 ASN A N 1
ATOM 672 C CA . ASN A 1 88 ? 21.493 -11.563 -4.035 1.00 81.06 88 ASN A CA 1
ATOM 673 C C . ASN A 1 88 ? 21.434 -13.081 -3.756 1.00 81.06 88 ASN A C 1
ATOM 675 O O . ASN A 1 88 ? 21.988 -13.874 -4.512 1.00 81.06 88 ASN A O 1
ATOM 679 N N . MET A 1 89 ? 20.719 -13.506 -2.709 1.00 78.50 89 MET A N 1
ATOM 680 C CA . MET A 1 89 ? 20.585 -14.923 -2.340 1.00 78.50 89 MET A CA 1
ATOM 681 C C . MET A 1 89 ? 19.647 -15.682 -3.284 1.00 78.50 89 MET A C 1
ATOM 683 O O . MET A 1 89 ? 19.728 -16.902 -3.402 1.00 78.50 89 MET A O 1
ATOM 687 N N . ARG A 1 90 ? 18.717 -14.968 -3.932 1.00 78.81 90 ARG A N 1
ATOM 688 C CA . ARG A 1 90 ? 17.758 -15.535 -4.885 1.00 78.81 90 ARG A CA 1
ATOM 689 C C . ARG A 1 90 ? 17.389 -14.521 -5.962 1.00 78.81 90 ARG A C 1
ATOM 691 O O . ARG A 1 90 ? 17.035 -13.381 -5.661 1.00 78.81 90 ARG A O 1
ATOM 698 N N . SER A 1 91 ? 17.342 -14.970 -7.215 1.00 73.06 91 SER A N 1
ATOM 699 C CA . SER A 1 91 ? 16.697 -14.226 -8.298 1.00 73.06 91 SER A CA 1
ATOM 700 C C . SER A 1 91 ? 15.176 -14.250 -8.109 1.00 73.06 91 SER A C 1
ATOM 702 O O . SER A 1 91 ? 14.540 -15.297 -8.242 1.00 73.06 91 SER A O 1
ATOM 704 N N . THR A 1 92 ? 14.572 -13.107 -7.780 1.00 81.12 92 THR A N 1
ATOM 705 C CA . THR A 1 92 ? 13.107 -12.970 -7.739 1.00 81.12 92 THR A CA 1
ATOM 706 C C . THR A 1 92 ? 12.594 -12.379 -9.055 1.00 81.12 92 THR A C 1
ATOM 708 O O . THR A 1 92 ? 13.271 -11.557 -9.684 1.00 81.12 92 THR A O 1
ATOM 711 N N . ASN A 1 93 ? 11.420 -12.823 -9.502 1.00 90.19 93 ASN A N 1
ATOM 712 C CA . ASN A 1 93 ? 10.793 -12.358 -10.738 1.00 90.19 93 ASN A CA 1
ATOM 713 C C . ASN A 1 93 ? 9.722 -11.294 -10.432 1.00 90.19 93 ASN A C 1
ATOM 715 O O . ASN A 1 93 ? 9.290 -11.123 -9.289 1.00 90.19 93 ASN A O 1
ATOM 719 N N . ASN A 1 94 ? 9.299 -10.545 -11.453 1.00 94.12 94 ASN A N 1
ATOM 720 C CA . ASN A 1 94 ? 8.351 -9.448 -11.247 1.00 94.12 94 ASN A CA 1
ATOM 721 C C . ASN A 1 94 ? 6.943 -9.924 -10.850 1.00 94.12 94 ASN A C 1
ATOM 723 O O . ASN A 1 94 ? 6.257 -9.179 -10.160 1.00 94.12 94 ASN A O 1
ATOM 727 N N . ALA A 1 95 ? 6.541 -11.157 -11.183 1.00 94.19 95 ALA A N 1
ATOM 728 C CA . ALA A 1 95 ? 5.270 -11.721 -10.724 1.00 94.19 95 ALA A CA 1
ATOM 729 C C . ALA A 1 95 ? 5.275 -11.962 -9.205 1.00 94.19 95 ALA A C 1
ATOM 731 O O . ALA A 1 95 ? 4.355 -11.539 -8.508 1.00 94.19 95 ALA A O 1
ATOM 732 N N . THR A 1 96 ? 6.344 -12.562 -8.670 1.00 93.94 96 THR A N 1
ATOM 733 C CA . THR A 1 96 ? 6.527 -12.749 -7.226 1.00 93.94 96 THR A CA 1
ATOM 734 C C . THR A 1 96 ? 6.550 -11.405 -6.513 1.00 93.94 96 THR A C 1
ATOM 736 O O . THR A 1 96 ? 5.797 -11.236 -5.561 1.00 93.94 96 THR A O 1
ATOM 739 N N . ARG A 1 97 ? 7.335 -10.432 -7.006 1.00 95.62 97 ARG A N 1
ATOM 740 C CA . ARG A 1 97 ? 7.382 -9.069 -6.441 1.00 95.62 97 ARG A CA 1
ATOM 741 C C . ARG A 1 97 ? 5.991 -8.434 -6.373 1.00 95.62 97 ARG A C 1
ATOM 743 O O . ARG A 1 97 ? 5.644 -7.847 -5.353 1.00 95.62 97 ARG A O 1
ATOM 750 N N . LEU A 1 98 ? 5.216 -8.559 -7.450 1.00 96.94 98 LEU A N 1
ATOM 751 C CA . LEU A 1 98 ? 3.876 -7.991 -7.569 1.00 96.94 98 LEU A CA 1
ATOM 752 C C . LEU A 1 98 ? 2.894 -8.633 -6.574 1.00 96.94 98 LEU A C 1
ATOM 754 O O . LEU A 1 98 ? 2.190 -7.918 -5.866 1.00 96.94 98 LEU A O 1
ATOM 758 N N . ILE A 1 99 ? 2.885 -9.965 -6.466 1.00 97.75 99 ILE A N 1
ATOM 759 C CA . ILE A 1 99 ? 1.979 -10.691 -5.561 1.00 97.75 99 ILE A CA 1
ATOM 760 C C . ILE A 1 99 ? 2.356 -10.462 -4.093 1.00 97.75 99 ILE A C 1
ATOM 762 O O . ILE A 1 99 ? 1.488 -10.118 -3.293 1.00 97.75 99 ILE A O 1
ATOM 766 N N . THR A 1 100 ? 3.632 -10.616 -3.718 1.00 97.50 100 THR A N 1
ATOM 767 C CA . THR A 1 100 ? 4.069 -10.419 -2.322 1.00 97.50 100 THR A CA 1
ATOM 768 C C . THR A 1 100 ? 3.864 -8.974 -1.876 1.00 97.50 100 THR A C 1
ATOM 770 O O . THR A 1 100 ? 3.395 -8.746 -0.761 1.00 97.50 100 THR A O 1
ATOM 773 N N . GLY A 1 101 ? 4.120 -8.010 -2.768 1.00 98.00 101 GLY A N 1
ATOM 774 C CA . GLY A 1 101 ? 3.783 -6.604 -2.564 1.00 98.00 101 GLY A CA 1
ATOM 775 C C . GLY A 1 101 ? 2.290 -6.402 -2.310 1.00 98.00 101 GLY A C 1
ATOM 776 O O . GLY A 1 101 ? 1.907 -5.780 -1.324 1.00 98.00 101 GLY A O 1
ATOM 777 N N . GLY A 1 102 ? 1.430 -6.988 -3.143 1.00 98.62 102 GLY A N 1
ATOM 778 C CA . GLY A 1 102 ? -0.021 -6.899 -2.975 1.00 98.62 102 GLY A CA 1
ATOM 779 C C . GLY A 1 102 ? -0.536 -7.462 -1.658 1.00 98.62 102 GLY A C 1
ATOM 780 O O . GLY A 1 102 ? -1.355 -6.825 -0.992 1.00 98.62 102 GLY A O 1
ATOM 781 N N . LEU A 1 103 ? -0.033 -8.629 -1.251 1.00 98.62 103 LEU A N 1
ATOM 782 C CA . LEU A 1 103 ? -0.402 -9.253 0.020 1.00 98.62 103 LEU A CA 1
ATOM 783 C C . LEU A 1 103 ? -0.002 -8.365 1.204 1.00 98.62 103 LEU A C 1
ATOM 785 O O . LEU A 1 103 ? -0.801 -8.164 2.118 1.00 98.62 103 LEU A O 1
ATOM 789 N N . PHE A 1 104 ? 1.193 -7.770 1.154 1.00 98.56 104 PHE A N 1
ATOM 790 C CA . PHE A 1 104 ? 1.617 -6.762 2.123 1.00 98.56 104 PHE A CA 1
ATOM 791 C C . PHE A 1 104 ? 0.681 -5.546 2.126 1.00 98.56 104 PHE A C 1
ATOM 793 O O . PHE A 1 104 ? 0.271 -5.096 3.194 1.00 98.56 104 PHE A O 1
ATOM 800 N N . GLY A 1 105 ? 0.298 -5.040 0.950 1.00 98.38 105 GLY A N 1
ATOM 801 C CA . GLY A 1 105 ? -0.613 -3.903 0.816 1.00 98.38 105 GLY A CA 1
ATOM 802 C C . GLY A 1 105 ? -1.975 -4.140 1.474 1.00 98.38 105 GLY A C 1
ATOM 803 O O . GLY A 1 105 ? -2.444 -3.294 2.238 1.00 98.38 105 GLY A O 1
ATOM 804 N N . ILE A 1 106 ? -2.575 -5.316 1.252 1.00 98.62 106 ILE A N 1
ATOM 805 C CA . ILE A 1 106 ? -3.803 -5.748 1.941 1.00 98.62 106 ILE A CA 1
ATOM 806 C C . ILE A 1 106 ? -3.597 -5.725 3.459 1.00 98.62 106 ILE A C 1
ATOM 808 O O . ILE A 1 106 ? -4.375 -5.098 4.183 1.00 98.62 106 ILE A O 1
ATOM 812 N N . SER A 1 107 ? -2.540 -6.379 3.944 1.00 98.31 107 SER A N 1
ATOM 813 C CA . SER A 1 107 ? -2.258 -6.488 5.377 1.00 98.31 107 SER A CA 1
ATOM 814 C C . SER A 1 107 ? -2.086 -5.139 6.050 1.00 98.31 107 SER A C 1
ATOM 816 O O . SER A 1 107 ? -2.707 -4.889 7.083 1.00 98.31 107 SER A O 1
ATOM 818 N N . VAL A 1 108 ? -1.282 -4.251 5.463 1.00 97.06 108 VAL A N 1
ATOM 819 C CA . VAL A 1 108 ? -1.042 -2.925 6.033 1.00 97.06 108 VAL A CA 1
ATOM 820 C C . VAL A 1 108 ? -2.340 -2.136 6.120 1.00 97.06 108 VAL A C 1
ATOM 822 O O . VAL A 1 108 ? -2.593 -1.551 7.167 1.00 97.06 108 VAL A O 1
ATOM 825 N N . THR A 1 109 ? -3.208 -2.159 5.106 1.00 97.19 109 THR A N 1
ATOM 826 C CA . THR A 1 109 ? -4.485 -1.430 5.176 1.00 97.19 109 THR A CA 1
ATOM 827 C C . THR A 1 109 ? -5.372 -1.927 6.322 1.00 97.19 109 THR A C 1
ATOM 829 O O . THR A 1 109 ? -5.870 -1.117 7.107 1.00 97.19 109 THR A O 1
ATOM 832 N N . PHE A 1 110 ? -5.544 -3.244 6.480 1.00 97.38 110 PHE A N 1
ATOM 833 C CA . PHE A 1 110 ? -6.419 -3.795 7.528 1.00 97.38 110 PHE A CA 1
ATOM 834 C C . PHE A 1 110 ? -5.867 -3.668 8.951 1.00 97.38 110 PHE A C 1
ATOM 836 O O . PHE A 1 110 ? -6.639 -3.824 9.902 1.00 97.38 110 PHE A O 1
ATOM 843 N N . LEU A 1 111 ? -4.577 -3.363 9.104 1.00 95.31 111 LEU A N 1
ATOM 844 C CA . LEU A 1 111 ? -3.948 -3.061 10.390 1.00 95.31 111 LEU A CA 1
ATOM 845 C C . LEU A 1 111 ? -3.870 -1.549 10.654 1.00 95.31 111 LEU A C 1
ATOM 847 O O . LEU A 1 111 ? -4.162 -1.107 11.760 1.00 95.31 111 LEU A O 1
ATOM 851 N N . LEU A 1 112 ? -3.540 -0.741 9.645 1.00 93.00 112 LEU A N 1
ATOM 852 C CA . LEU A 1 112 ? -3.326 0.700 9.787 1.00 93.00 112 LEU A CA 1
ATOM 853 C C . LEU A 1 112 ? -4.626 1.472 10.038 1.00 93.00 112 LEU A C 1
ATOM 855 O O . LEU A 1 112 ? -4.661 2.344 10.905 1.00 93.00 112 LEU A O 1
ATOM 859 N N . ILE A 1 113 ? -5.698 1.170 9.297 1.00 94.25 113 ILE A N 1
ATOM 860 C CA . ILE A 1 113 ? -6.976 1.886 9.442 1.00 94.25 113 ILE A CA 1
ATOM 861 C C . ILE A 1 113 ? -7.563 1.760 10.860 1.00 94.25 113 ILE A C 1
ATOM 863 O O . ILE A 1 113 ? -7.904 2.799 11.431 1.00 94.25 113 ILE A O 1
ATOM 867 N N . PRO A 1 114 ? -7.646 0.567 11.487 1.00 93.19 114 PRO A N 1
ATOM 868 C CA . PRO A 1 114 ? -8.147 0.479 12.855 1.00 93.19 114 PRO A CA 1
ATOM 869 C C . PRO A 1 114 ? -7.230 1.142 13.884 1.00 93.19 114 PRO A C 1
ATOM 871 O O . PRO A 1 114 ? -7.748 1.732 14.826 1.00 93.19 114 PRO A O 1
ATOM 874 N N . ILE A 1 115 ? -5.902 1.132 13.692 1.00 89.50 115 ILE A N 1
ATOM 875 C CA . ILE A 1 115 ? -4.970 1.886 14.554 1.00 89.50 115 ILE A CA 1
ATOM 876 C C . ILE A 1 115 ? -5.296 3.383 14.511 1.00 89.50 115 ILE A C 1
ATOM 878 O O . ILE A 1 115 ? -5.335 4.040 15.550 1.00 89.50 115 ILE A O 1
ATOM 882 N N . ALA A 1 116 ? -5.599 3.921 13.327 1.00 86.19 116 ALA A N 1
ATOM 883 C CA . ALA A 1 116 ? -5.938 5.332 13.167 1.00 86.19 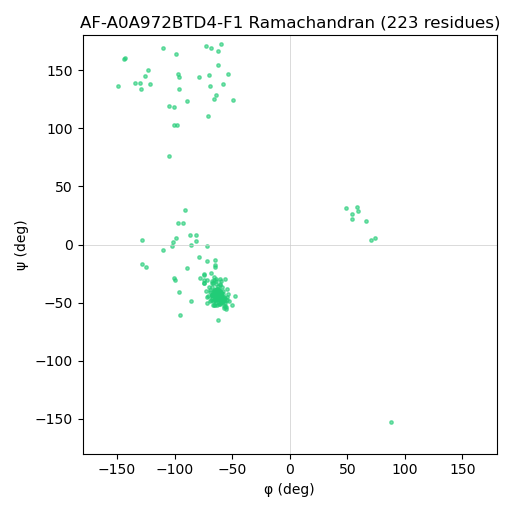116 ALA A CA 1
ATOM 884 C C . ALA A 1 116 ? -7.222 5.749 13.898 1.00 86.19 116 ALA A C 1
ATOM 886 O O . ALA A 1 116 ? -7.349 6.897 14.321 1.00 86.19 116 ALA A O 1
ATOM 887 N N . ASN A 1 117 ? -8.165 4.822 14.054 1.00 90.19 117 ASN A N 1
ATOM 888 C CA . ASN A 1 117 ? -9.451 5.056 14.709 1.00 90.19 117 ASN A CA 1
ATOM 889 C C . ASN A 1 117 ? -9.498 4.517 16.148 1.00 90.19 117 ASN A C 1
ATOM 891 O O . ASN A 1 117 ? -10.551 4.588 16.787 1.00 90.19 117 ASN A O 1
ATOM 895 N N . TYR A 1 118 ? -8.387 3.964 16.644 1.00 89.38 118 TYR A N 1
ATOM 896 C CA . TYR A 1 118 ? -8.323 3.306 17.939 1.00 89.38 118 TYR A CA 1
ATOM 897 C C . TYR A 1 118 ? -8.598 4.299 19.066 1.00 89.38 118 TYR A C 1
ATOM 899 O O . TYR A 1 118 ? -7.975 5.360 19.164 1.00 89.38 118 TYR A O 1
ATOM 907 N N . LYS A 1 119 ? -9.527 3.938 19.949 1.00 88.62 119 LYS A N 1
ATOM 908 C CA . LYS A 1 119 ? -9.868 4.738 21.125 1.00 88.62 119 LYS A CA 1
ATOM 909 C C . LYS A 1 119 ? -9.188 4.137 22.345 1.00 88.62 119 LYS A C 1
ATOM 911 O O . LYS A 1 119 ? -9.483 3.007 22.718 1.00 88.62 119 LYS A O 1
ATOM 916 N N . ILE A 1 120 ? -8.307 4.909 22.979 1.00 85.50 120 ILE A N 1
ATOM 917 C CA . ILE A 1 120 ? -7.515 4.457 24.135 1.00 85.50 120 ILE A CA 1
ATOM 918 C C . ILE A 1 120 ? -8.409 4.177 25.351 1.00 85.50 120 ILE A C 1
ATOM 920 O O . ILE A 1 120 ? -8.250 3.159 26.015 1.00 85.50 120 ILE A O 1
ATOM 924 N N . TYR A 1 121 ? -9.377 5.059 25.614 1.00 88.25 121 TYR A N 1
ATOM 925 C CA . TYR A 1 121 ? -10.214 5.011 26.819 1.00 88.25 121 TYR A CA 1
ATOM 926 C C . TYR A 1 121 ? -11.620 4.436 26.590 1.00 88.25 121 TYR A C 1
ATOM 928 O O . TYR A 1 121 ? -12.412 4.366 27.525 1.00 88.25 121 TYR A O 1
ATOM 936 N N . LEU A 1 122 ? -11.968 4.060 25.355 1.00 88.75 122 LEU A N 1
ATOM 937 C CA . LEU A 1 122 ? -13.304 3.568 25.001 1.00 88.75 122 LEU A CA 1
ATOM 938 C C . LEU A 1 122 ? -13.212 2.174 24.376 1.00 88.75 122 LEU A C 1
ATOM 940 O O . LEU A 1 122 ? -12.225 1.866 23.710 1.00 88.75 122 LEU A O 1
ATOM 944 N N . PRO A 1 123 ? -14.243 1.328 24.538 1.00 89.81 123 PRO A N 1
ATOM 945 C CA . PRO A 1 123 ? -14.228 -0.005 23.959 1.00 89.81 123 PRO A CA 1
ATOM 946 C C . PRO A 1 123 ? -14.254 0.057 22.426 1.00 89.81 123 PRO A C 1
ATOM 948 O O . PRO A 1 123 ? -15.177 0.622 21.835 1.00 89.81 123 PRO A O 1
ATOM 951 N N . ASN A 1 124 ? -13.273 -0.592 21.797 1.00 92.38 124 ASN A N 1
ATOM 952 C CA . ASN A 1 124 ? -13.197 -0.780 20.348 1.00 92.38 124 ASN A CA 1
ATOM 953 C C . ASN A 1 124 ? -13.936 -2.069 19.960 1.00 92.38 124 ASN A C 1
ATOM 955 O O . ASN A 1 124 ? -13.653 -3.150 20.491 1.00 92.38 124 ASN A O 1
ATOM 959 N N . LYS A 1 125 ? -14.918 -1.962 19.062 1.00 92.12 125 LYS A N 1
ATOM 960 C CA . LYS A 1 125 ? -15.857 -3.058 18.743 1.00 92.12 125 LYS A CA 1
ATOM 961 C C . LYS A 1 125 ? -15.894 -3.416 17.260 1.00 92.12 125 LYS A C 1
ATOM 963 O O . LYS A 1 125 ? -16.339 -4.510 16.923 1.00 92.12 125 LYS A O 1
ATOM 968 N N . LYS A 1 126 ? -15.446 -2.525 16.378 1.00 93.31 126 LYS A N 1
ATOM 969 C CA . LYS A 1 126 ? -15.610 -2.655 14.929 1.00 93.31 126 LYS A CA 1
ATOM 970 C C . LYS A 1 126 ? -14.338 -3.227 14.316 1.00 93.31 126 LYS A C 1
ATOM 972 O O . LYS A 1 126 ? -13.353 -2.508 14.150 1.00 93.31 126 LYS A O 1
ATOM 977 N N . ALA A 1 127 ? -14.368 -4.514 13.981 1.00 95.12 127 ALA A N 1
ATOM 978 C CA . ALA A 1 127 ? -13.262 -5.180 13.301 1.00 95.12 127 ALA A CA 1
ATOM 979 C C . ALA A 1 127 ? -13.120 -4.694 11.849 1.00 95.12 127 ALA A C 1
ATOM 981 O O . ALA A 1 127 ? -14.114 -4.402 11.182 1.00 95.12 127 ALA A O 1
ATOM 982 N N . SER A 1 128 ? -11.886 -4.628 11.350 1.00 95.12 128 SER A N 1
ATOM 983 C CA . SER A 1 128 ? -11.606 -4.266 9.954 1.00 95.12 128 SER A CA 1
ATOM 984 C C . SER A 1 128 ? -11.932 -5.401 8.960 1.00 95.12 128 SER A C 1
ATOM 986 O O . SER A 1 128 ? -12.384 -5.130 7.848 1.00 95.12 128 SER A O 1
ATOM 988 N N . LEU A 1 129 ? -11.809 -6.665 9.393 1.00 95.62 129 LEU A N 1
ATOM 989 C CA . LEU A 1 129 ? -12.304 -7.874 8.714 1.00 95.62 129 LEU A CA 1
ATOM 990 C C . LEU A 1 129 ? -13.100 -8.745 9.690 1.00 95.62 129 LEU A C 1
ATOM 992 O O . LEU A 1 129 ? -12.683 -8.941 10.836 1.00 95.62 129 LEU A O 1
ATOM 996 N N . GLU A 1 130 ? -14.215 -9.307 9.227 1.00 93.62 130 GLU A N 1
ATOM 997 C CA . GLU A 1 130 ? -15.123 -10.107 10.063 1.00 93.62 130 GLU A CA 1
ATOM 998 C C . GLU A 1 130 ? -14.928 -11.618 9.880 1.00 93.62 130 GLU A C 1
ATOM 1000 O O . GLU A 1 130 ? -15.144 -12.391 10.823 1.00 93.62 130 GLU A O 1
ATOM 1005 N N . SER A 1 131 ? -14.482 -12.051 8.696 1.00 96.00 131 SER A N 1
ATOM 1006 C CA . SER A 1 131 ? -14.352 -13.470 8.354 1.00 96.00 131 SER A CA 1
ATOM 1007 C C . SER A 1 131 ? -13.140 -13.783 7.474 1.00 96.00 131 SER A C 1
ATOM 1009 O O . SER A 1 131 ? -12.598 -12.922 6.782 1.00 96.00 131 SER A O 1
ATOM 1011 N N . LEU A 1 132 ? -12.728 -15.055 7.478 1.00 96.81 132 LEU A N 1
ATOM 1012 C CA . LEU A 1 132 ? -11.680 -15.554 6.585 1.00 96.81 132 LEU A CA 1
ATOM 1013 C C . LEU A 1 132 ? -12.120 -15.512 5.113 1.00 96.81 132 LEU A C 1
ATOM 1015 O O . LEU A 1 132 ? -11.291 -15.284 4.241 1.00 96.81 132 LEU A O 1
ATOM 1019 N N . GLN A 1 133 ? -13.418 -15.673 4.837 1.00 97.50 133 GLN A N 1
ATOM 1020 C CA . GLN A 1 133 ? -13.967 -15.598 3.481 1.00 97.50 133 GLN A CA 1
ATOM 1021 C C . GLN A 1 133 ? -13.737 -14.220 2.848 1.00 97.50 133 GLN A C 1
ATOM 1023 O O . GLN A 1 133 ? -13.400 -14.145 1.669 1.00 97.50 133 GLN A O 1
ATOM 1028 N N . GLU A 1 134 ? -13.870 -13.136 3.622 1.00 97.81 134 GLU A N 1
ATOM 1029 C CA . GLU A 1 134 ? -13.552 -11.783 3.147 1.00 97.81 134 GLU A CA 1
ATOM 1030 C C . GLU A 1 134 ? -12.074 -11.662 2.767 1.00 97.81 134 GLU A C 1
ATOM 1032 O O . GLU A 1 134 ? -11.760 -11.160 1.690 1.00 97.81 134 GLU A O 1
ATOM 1037 N N . LEU A 1 135 ? -11.169 -12.183 3.606 1.00 98.19 135 LEU A N 1
ATOM 1038 C CA . LEU A 1 135 ? -9.739 -12.183 3.299 1.00 98.19 135 LEU A CA 1
ATOM 1039 C C . LEU A 1 135 ? -9.434 -13.001 2.037 1.00 98.19 135 LEU A C 1
ATOM 1041 O O . LEU A 1 135 ? -8.724 -12.516 1.163 1.00 98.19 135 LEU A O 1
ATOM 1045 N N . VAL A 1 136 ? -10.007 -14.201 1.903 1.00 98.25 136 VAL A N 1
ATOM 1046 C CA . VAL A 1 136 ? -9.832 -15.052 0.713 1.00 98.25 136 VAL A CA 1
ATOM 1047 C C . VAL A 1 136 ? -10.337 -14.345 -0.542 1.00 98.25 136 VAL A C 1
ATOM 1049 O O . VAL A 1 136 ? -9.628 -14.314 -1.543 1.00 98.25 136 VAL A O 1
ATOM 1052 N N . MET A 1 137 ? -11.515 -13.720 -0.495 1.00 98.38 137 MET A N 1
ATOM 1053 C CA . MET A 1 137 ? -12.071 -12.965 -1.623 1.00 98.38 137 MET A CA 1
ATOM 1054 C C . MET A 1 137 ? -11.145 -11.819 -2.050 1.00 98.38 137 MET A C 1
ATOM 1056 O O . MET A 1 137 ? -10.908 -11.625 -3.244 1.00 98.38 137 MET A O 1
ATOM 1060 N N . LEU A 1 138 ? -10.586 -11.084 -1.086 1.00 98.44 138 LEU A N 1
ATOM 1061 C CA . LEU A 1 138 ? -9.652 -9.987 -1.346 1.00 98.44 138 LEU A CA 1
ATOM 1062 C C . LEU A 1 138 ? -8.332 -10.489 -1.926 1.00 98.44 138 LEU A C 1
ATOM 1064 O O . LEU A 1 138 ? -7.837 -9.919 -2.895 1.00 98.44 138 LEU A O 1
ATOM 1068 N N . THR A 1 139 ? -7.789 -11.579 -1.385 1.00 98.31 139 THR A N 1
ATOM 1069 C CA . THR A 1 139 ? -6.573 -12.212 -1.902 1.00 98.31 139 THR A CA 1
ATOM 1070 C C . THR A 1 139 ? -6.779 -12.754 -3.316 1.00 98.31 139 THR A C 1
ATOM 1072 O O . THR A 1 139 ? -5.920 -12.543 -4.166 1.00 98.31 139 THR A O 1
ATOM 1075 N N . VAL A 1 140 ? -7.919 -13.383 -3.616 1.00 98.50 140 VAL A N 1
ATOM 1076 C CA . VAL A 1 140 ? -8.248 -13.843 -4.977 1.00 98.50 140 VAL A CA 1
ATOM 1077 C C . VAL A 1 140 ? -8.383 -12.658 -5.932 1.00 98.50 140 VAL A C 1
ATOM 1079 O O . VAL A 1 140 ? -7.771 -12.665 -6.997 1.00 98.50 140 VAL A O 1
ATOM 1082 N N . THR A 1 141 ? -9.113 -11.610 -5.537 1.00 98.56 141 THR A N 1
ATOM 1083 C CA . THR A 1 141 ? -9.265 -10.381 -6.340 1.00 98.56 141 THR A CA 1
ATOM 1084 C C . THR A 1 141 ? -7.909 -9.745 -6.636 1.00 98.56 141 THR A C 1
ATOM 1086 O O . THR A 1 141 ? -7.636 -9.353 -7.772 1.00 98.56 141 THR A O 1
ATOM 1089 N N . LEU A 1 142 ? -7.030 -9.690 -5.634 1.00 98.50 142 LEU A N 1
ATOM 1090 C CA . LEU A 1 142 ? -5.667 -9.209 -5.794 1.00 98.50 142 LEU A CA 1
ATOM 1091 C C . LEU A 1 142 ? -4.880 -10.075 -6.775 1.00 98.50 142 LEU A C 1
ATOM 1093 O O . LEU A 1 142 ? -4.287 -9.528 -7.697 1.00 98.50 142 LEU A O 1
ATOM 1097 N N . ILE A 1 143 ? -4.871 -11.399 -6.599 1.00 98.19 143 ILE A N 1
ATOM 1098 C CA . ILE A 1 143 ? -4.116 -12.309 -7.469 1.00 98.19 143 ILE A CA 1
ATOM 1099 C C . ILE A 1 143 ? -4.586 -12.157 -8.916 1.00 98.19 143 ILE A C 1
ATOM 1101 O O . ILE A 1 143 ? -3.752 -11.972 -9.796 1.00 98.19 143 ILE A O 1
ATOM 1105 N N . LEU A 1 144 ? -5.897 -12.145 -9.169 1.00 98.31 144 LEU A N 1
ATOM 1106 C CA . LEU A 1 144 ? -6.447 -11.924 -10.509 1.00 98.31 144 LEU A CA 1
ATOM 1107 C C . LEU A 1 144 ? -6.029 -10.564 -11.083 1.00 98.31 144 LEU A C 1
ATOM 1109 O O . LEU A 1 144 ? -5.624 -10.495 -12.241 1.00 98.31 144 LEU A O 1
ATOM 1113 N N . SER A 1 145 ? -6.053 -9.503 -10.273 1.00 98.06 145 SER A N 1
ATOM 1114 C CA . SER A 1 145 ? -5.597 -8.170 -10.694 1.00 98.06 145 SER A CA 1
ATOM 1115 C C . SER A 1 145 ? -4.105 -8.172 -11.041 1.00 98.06 145 SER A C 1
ATOM 1117 O O . SER A 1 145 ? -3.709 -7.674 -12.091 1.00 98.06 145 SER A O 1
ATOM 1119 N N . CYS A 1 146 ? -3.268 -8.785 -10.201 1.00 97.69 146 CYS A N 1
ATOM 1120 C CA . CYS A 1 146 ? -1.829 -8.903 -10.423 1.00 97.69 146 CYS A CA 1
ATOM 1121 C C . CYS A 1 146 ? -1.511 -9.719 -11.680 1.00 97.69 146 CYS A C 1
ATOM 1123 O O . CYS A 1 146 ? -0.673 -9.301 -12.474 1.00 97.69 146 CYS A O 1
ATOM 1125 N N . LEU A 1 147 ? -2.182 -10.855 -11.883 1.00 96.62 147 LEU A N 1
ATOM 1126 C CA . LEU A 1 147 ? -2.013 -11.679 -13.081 1.00 96.62 147 LEU A CA 1
ATOM 1127 C C . LEU A 1 147 ? -2.499 -10.935 -14.328 1.00 96.62 147 LEU A C 1
ATOM 1129 O O . LEU A 1 147 ? -1.807 -10.954 -15.340 1.00 96.62 147 LEU A O 1
ATOM 1133 N N . GLY A 1 148 ? -3.619 -10.214 -14.244 1.00 97.44 148 GLY A N 1
ATOM 1134 C CA . GLY A 1 148 ? -4.123 -9.384 -15.337 1.00 97.44 148 GLY A CA 1
ATOM 1135 C C . GLY A 1 148 ? -3.147 -8.278 -15.741 1.00 97.44 148 GLY A C 1
ATOM 1136 O O . GLY A 1 148 ? -2.946 -8.049 -16.931 1.00 97.44 148 GLY A O 1
ATOM 1137 N N . ILE A 1 149 ? -2.485 -7.633 -14.777 1.00 97.44 149 ILE A N 1
ATOM 1138 C CA . ILE A 1 149 ? -1.419 -6.656 -15.051 1.00 97.44 149 ILE A CA 1
ATOM 1139 C C . ILE A 1 149 ? -0.185 -7.352 -15.643 1.00 97.44 149 ILE A C 1
ATOM 1141 O O . ILE A 1 149 ? 0.359 -6.905 -16.650 1.00 97.44 149 ILE A O 1
ATOM 1145 N N . TYR A 1 150 ? 0.262 -8.456 -15.040 1.00 96.75 150 TYR A N 1
ATOM 1146 C CA . TYR A 1 150 ? 1.487 -9.157 -15.435 1.00 96.75 150 TYR A CA 1
ATOM 1147 C C . TYR A 1 150 ? 1.401 -9.768 -16.842 1.00 96.75 150 TYR A C 1
ATOM 1149 O O . TYR A 1 150 ? 2.335 -9.627 -17.628 1.00 96.75 150 TYR A O 1
ATOM 1157 N N . TYR A 1 151 ? 0.271 -10.394 -17.179 1.00 96.38 151 TYR A N 1
ATOM 1158 C CA . TYR A 1 151 ? -0.007 -10.965 -18.502 1.00 96.38 151 TYR A CA 1
ATOM 1159 C C . TYR A 1 151 ? -0.599 -9.957 -19.496 1.00 96.38 151 TYR A C 1
ATOM 1161 O O . TYR A 1 151 ? -0.989 -10.347 -20.594 1.00 96.38 151 TYR A O 1
ATOM 1169 N N . ARG A 1 152 ? -0.647 -8.665 -19.138 1.00 94.44 152 ARG A N 1
ATOM 1170 C CA . ARG A 1 152 ? -1.133 -7.568 -19.994 1.00 94.44 152 ARG A CA 1
ATOM 1171 C C . ARG A 1 152 ? -2.587 -7.708 -20.460 1.00 94.44 152 ARG A C 1
ATOM 1173 O O . ARG A 1 152 ? -2.961 -7.186 -21.502 1.00 94.44 152 ARG A O 1
ATOM 1180 N N . TRP A 1 153 ? -3.439 -8.368 -19.679 1.00 96.25 153 TRP A N 1
ATOM 1181 C CA . TRP A 1 153 ? -4.896 -8.277 -19.861 1.00 96.25 153 TRP A CA 1
ATOM 1182 C C . TRP A 1 153 ? -5.425 -6.909 -19.418 1.00 96.25 153 TRP A C 1
ATOM 1184 O O . TRP A 1 153 ? -6.391 -6.398 -19.974 1.00 96.25 153 TRP A O 1
ATOM 1194 N N . ILE A 1 154 ? -4.761 -6.298 -18.434 1.00 95.38 154 ILE A N 1
ATOM 1195 C CA . ILE A 1 154 ? -4.984 -4.919 -17.996 1.00 95.38 154 ILE A CA 1
ATOM 1196 C C . ILE A 1 154 ? -3.821 -4.075 -18.528 1.00 95.38 154 ILE A C 1
ATOM 1198 O O . ILE A 1 154 ? -2.905 -3.728 -17.786 1.00 95.38 154 ILE A O 1
ATOM 1202 N N . ASP A 1 155 ? -3.836 -3.763 -19.826 1.00 95.56 155 ASP A N 1
ATOM 1203 C CA . ASP A 1 155 ? -2.742 -3.032 -20.492 1.00 95.56 155 ASP A CA 1
ATOM 1204 C C . ASP A 1 155 ? -2.926 -1.499 -20.496 1.00 95.56 155 ASP A C 1
ATOM 1206 O O . ASP A 1 155 ? -2.492 -0.792 -21.402 1.00 95.56 155 ASP A O 1
ATOM 1210 N N . ASN A 1 156 ? -3.602 -0.955 -19.477 1.00 97.06 156 ASN A N 1
ATOM 1211 C CA . ASN A 1 156 ? -3.849 0.482 -19.353 1.00 97.06 156 ASN A CA 1
ATOM 1212 C C . ASN A 1 156 ? -2.873 1.126 -18.358 1.00 97.06 156 ASN A C 1
ATOM 1214 O O . ASN A 1 156 ? -3.053 1.047 -17.140 1.00 97.06 156 ASN A O 1
ATOM 1218 N N . TRP A 1 157 ? -1.857 1.806 -18.893 1.00 97.19 157 TRP A N 1
ATOM 1219 C CA . TRP A 1 157 ? -0.832 2.479 -18.094 1.00 97.19 157 TRP A CA 1
ATOM 1220 C C . TRP A 1 157 ? -1.406 3.554 -17.162 1.00 97.19 157 TRP A C 1
ATOM 1222 O O . TRP A 1 157 ? -1.018 3.622 -15.994 1.00 97.19 157 TRP A O 1
ATOM 1232 N N . TRP A 1 158 ? -2.350 4.368 -17.649 1.00 96.88 158 TRP A N 1
ATOM 1233 C CA . TRP A 1 158 ? -2.952 5.456 -16.873 1.00 96.88 158 TRP A CA 1
ATOM 1234 C C . TRP A 1 158 ? -3.694 4.927 -15.655 1.00 96.88 158 TRP A C 1
ATOM 1236 O O . TRP A 1 158 ? -3.498 5.431 -14.553 1.00 96.88 158 TRP A O 1
ATOM 1246 N N . LEU A 1 159 ? -4.491 3.873 -15.838 1.00 97.44 159 LEU A N 1
ATOM 1247 C CA . LEU A 1 159 ? -5.267 3.259 -14.765 1.00 97.44 159 LEU A CA 1
ATOM 1248 C C . LEU A 1 159 ? -4.369 2.813 -13.603 1.00 97.44 159 LEU A C 1
ATOM 1250 O O . LEU A 1 159 ? -4.591 3.204 -12.458 1.00 97.44 159 LEU A O 1
ATOM 1254 N N . ILE A 1 160 ? -3.332 2.027 -13.895 1.00 97.88 160 ILE A N 1
ATOM 1255 C CA . ILE A 1 160 ? -2.451 1.457 -12.865 1.00 97.88 160 ILE A CA 1
ATOM 1256 C C . ILE A 1 160 ? -1.610 2.549 -12.197 1.00 97.88 160 ILE A C 1
ATOM 1258 O O . ILE A 1 160 ? -1.435 2.542 -10.974 1.00 97.88 160 ILE A O 1
ATOM 1262 N N . SER A 1 161 ? -1.115 3.501 -12.989 1.00 97.31 161 SER A N 1
ATOM 1263 C CA . SER A 1 161 ? -0.292 4.611 -12.507 1.00 97.31 161 SER A CA 1
ATOM 1264 C C . SER A 1 161 ? -1.086 5.532 -11.587 1.00 97.31 161 SER A 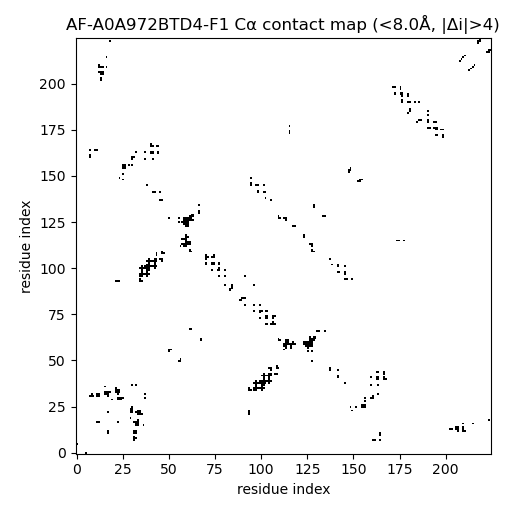C 1
ATOM 1266 O O . SER A 1 161 ? -0.636 5.822 -10.482 1.00 97.31 161 SER A O 1
ATOM 1268 N N . ILE A 1 162 ? -2.295 5.932 -11.987 1.00 97.44 162 ILE A N 1
ATOM 1269 C CA . ILE A 1 162 ? -3.165 6.794 -11.178 1.00 97.44 162 ILE A CA 1
ATOM 1270 C C . ILE A 1 162 ? -3.563 6.089 -9.882 1.00 97.44 162 ILE A C 1
ATOM 1272 O O . ILE A 1 162 ? -3.442 6.693 -8.817 1.00 97.44 162 ILE A O 1
ATOM 1276 N N . ILE A 1 163 ? -3.972 4.814 -9.941 1.00 98.00 163 ILE A N 1
ATOM 1277 C CA . ILE A 1 163 ? -4.306 4.050 -8.729 1.00 98.00 163 ILE A CA 1
ATOM 1278 C C . ILE A 1 163 ? -3.108 4.011 -7.780 1.00 98.00 163 ILE A C 1
ATOM 1280 O O . ILE A 1 163 ? -3.260 4.280 -6.587 1.00 98.00 163 ILE A O 1
ATOM 1284 N N . SER A 1 164 ? -1.914 3.728 -8.302 1.00 97.56 164 SER A N 1
ATOM 1285 C CA . SER A 1 164 ? -0.701 3.641 -7.490 1.00 97.56 164 SER A CA 1
ATOM 1286 C C . SER A 1 164 ? -0.355 4.988 -6.849 1.00 97.56 164 SER A C 1
ATOM 1288 O O . SER A 1 164 ? -0.205 5.059 -5.631 1.00 97.56 164 SER A O 1
ATOM 1290 N N . ILE A 1 165 ? -0.310 6.075 -7.627 1.00 96.81 165 ILE A N 1
ATO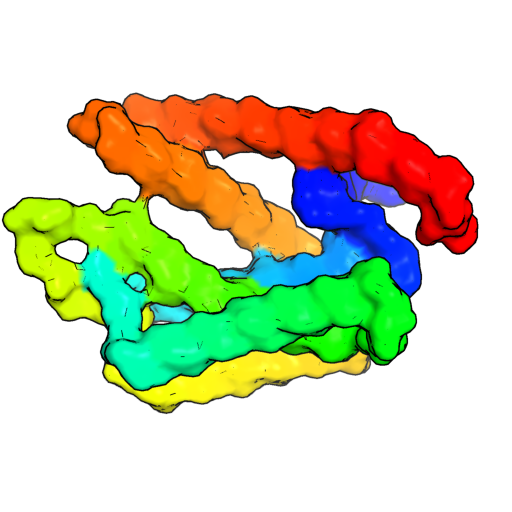M 1291 C CA . ILE A 1 165 ? 0.041 7.411 -7.122 1.00 96.81 165 ILE A CA 1
ATOM 1292 C C . ILE A 1 165 ? -1.011 7.961 -6.148 1.00 96.81 165 ILE A C 1
ATOM 1294 O O . ILE A 1 165 ? -0.648 8.470 -5.087 1.00 96.81 165 ILE A O 1
ATOM 1298 N N . ILE A 1 166 ? -2.309 7.821 -6.435 1.00 96.94 166 ILE A N 1
ATOM 1299 C CA . ILE A 1 166 ? -3.363 8.250 -5.500 1.00 96.94 166 ILE A CA 1
ATOM 1300 C C . ILE A 1 166 ? -3.262 7.467 -4.192 1.00 96.94 166 ILE A C 1
ATOM 1302 O O . ILE A 1 166 ? -3.351 8.059 -3.117 1.00 96.94 166 ILE A O 1
ATOM 1306 N N . THR A 1 167 ? -3.026 6.155 -4.263 1.00 97.06 167 THR A N 1
ATOM 1307 C CA . THR A 1 167 ? -2.900 5.319 -3.063 1.00 97.06 167 THR A CA 1
ATOM 1308 C C . THR A 1 167 ? -1.669 5.698 -2.239 1.00 97.06 167 THR A C 1
ATOM 1310 O O . THR A 1 167 ? -1.774 5.786 -1.016 1.00 97.06 167 THR A O 1
ATOM 1313 N N . ILE A 1 168 ? -0.536 6.010 -2.883 1.00 94.44 168 ILE A N 1
ATOM 1314 C CA . ILE A 1 168 ? 0.663 6.560 -2.226 1.00 94.44 168 ILE A CA 1
ATOM 1315 C C . ILE A 1 168 ? 0.328 7.831 -1.449 1.00 94.44 168 ILE A C 1
ATO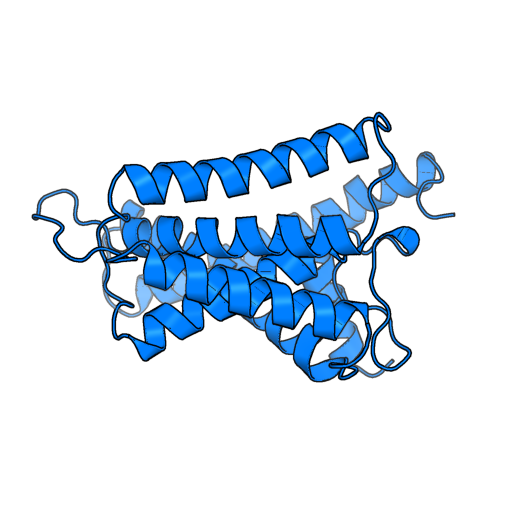M 1317 O O . ILE A 1 168 ? 0.606 7.919 -0.251 1.00 94.44 168 ILE A O 1
ATOM 1321 N N . LEU A 1 169 ? -0.258 8.820 -2.125 1.00 94.81 169 LEU A N 1
ATOM 1322 C CA . LEU A 1 169 ? -0.549 10.122 -1.526 1.00 94.81 169 LEU A CA 1
ATOM 1323 C C . LEU A 1 169 ? -1.552 9.981 -0.381 1.00 94.81 169 LEU A C 1
ATOM 1325 O O . LEU A 1 169 ? -1.376 10.578 0.681 1.00 94.81 169 LEU A O 1
ATOM 1329 N N . PHE A 1 170 ? -2.566 9.141 -0.573 1.00 94.50 170 PHE A N 1
ATOM 1330 C CA . PHE A 1 170 ? -3.584 8.868 0.427 1.00 94.50 170 PHE A CA 1
ATOM 1331 C C . PHE A 1 170 ? -3.013 8.197 1.680 1.00 94.50 170 PHE A C 1
ATOM 1333 O O . PHE A 1 170 ? -3.310 8.627 2.797 1.00 94.50 170 PHE A O 1
ATOM 1340 N N . ILE A 1 171 ? -2.186 7.157 1.523 1.00 92.69 171 ILE A N 1
ATOM 1341 C CA . ILE A 1 171 ? -1.644 6.422 2.671 1.00 92.69 171 ILE A CA 1
ATOM 1342 C C . ILE A 1 171 ? -0.650 7.279 3.460 1.00 92.69 171 ILE A C 1
ATOM 1344 O O . ILE A 1 171 ? -0.706 7.288 4.689 1.00 92.69 171 ILE A O 1
ATOM 1348 N N . HIS A 1 172 ? 0.179 8.076 2.774 1.00 92.25 172 HIS A N 1
ATOM 1349 C CA . HIS A 1 172 ? 1.074 9.046 3.418 1.00 92.25 172 HIS A CA 1
ATOM 1350 C C . HIS A 1 172 ? 0.282 10.058 4.230 1.00 92.25 172 HIS A C 1
ATOM 1352 O O . HIS A 1 172 ? 0.560 10.259 5.414 1.00 92.25 172 HIS A O 1
ATOM 1358 N N . HIS A 1 173 ? -0.760 10.626 3.620 1.00 93.38 173 HIS A N 1
ATOM 1359 C CA . HIS A 1 173 ? -1.648 11.542 4.311 1.00 93.38 173 HIS A CA 1
ATOM 13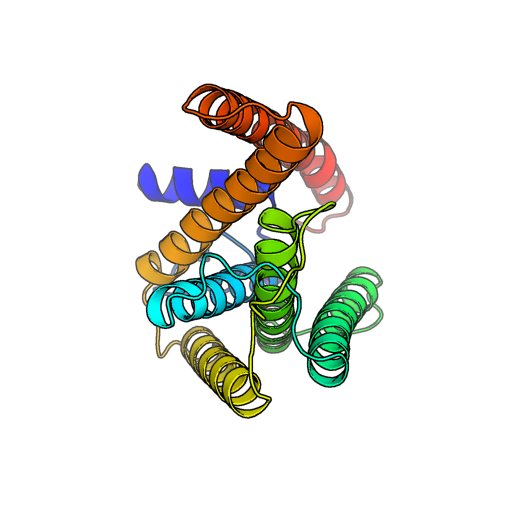60 C C . HIS A 1 173 ? -2.273 10.900 5.554 1.00 93.38 173 HIS A C 1
ATOM 1362 O O . HIS A 1 173 ? -2.248 11.489 6.633 1.00 93.38 173 HIS A O 1
ATOM 1368 N N . ARG A 1 174 ? -2.802 9.671 5.444 1.00 91.88 174 ARG A N 1
ATOM 1369 C CA . ARG A 1 174 ? -3.425 8.977 6.585 1.00 91.88 174 ARG A CA 1
ATOM 1370 C C . ARG A 1 174 ? -2.452 8.684 7.715 1.00 91.88 174 ARG A C 1
ATOM 1372 O O . ARG A 1 174 ? -2.858 8.819 8.870 1.00 91.88 174 ARG A O 1
ATOM 1379 N N . ILE A 1 175 ? -1.205 8.320 7.422 1.00 92.19 175 ILE A N 1
ATOM 1380 C CA . ILE A 1 175 ? -0.176 8.122 8.453 1.00 92.19 175 ILE A CA 1
ATOM 1381 C C . ILE A 1 175 ? 0.098 9.449 9.169 1.00 92.19 175 ILE A C 1
ATOM 1383 O O . ILE A 1 175 ? -0.041 9.517 10.391 1.00 92.19 175 ILE A O 1
ATOM 1387 N N . CYS A 1 176 ? 0.388 10.521 8.423 1.00 93.38 176 CYS A N 1
ATOM 1388 C CA . CYS A 1 176 ? 0.629 11.851 8.991 1.00 93.38 176 CYS A CA 1
ATOM 1389 C C . CYS A 1 176 ? -0.562 12.341 9.825 1.00 93.38 176 CYS A C 1
ATOM 1391 O O . CYS A 1 176 ? -0.384 12.804 10.947 1.00 93.38 176 CYS A O 1
ATOM 1393 N N . TYR A 1 177 ? -1.783 12.191 9.315 1.00 91.31 177 TYR A N 1
ATOM 1394 C CA . TYR A 1 177 ? -3.007 12.582 10.013 1.00 91.31 177 TYR A CA 1
ATOM 1395 C C . TYR A 1 177 ? -3.207 11.811 11.318 1.00 91.31 177 TYR A C 1
ATOM 1397 O O . TYR A 1 177 ? -3.560 12.403 12.338 1.00 91.31 177 TYR A O 1
ATOM 1405 N N . THR A 1 178 ? -2.943 10.502 11.306 1.00 89.06 178 THR A N 1
ATOM 1406 C CA . THR A 1 178 ? -3.039 9.658 12.503 1.00 89.06 178 THR A CA 1
ATOM 1407 C C . THR A 1 178 ? -2.058 10.121 13.573 1.00 89.06 178 THR A C 1
ATOM 1409 O O . THR A 1 178 ? -2.465 10.337 14.710 1.00 89.06 178 THR A O 1
ATOM 1412 N N . LEU A 1 179 ? -0.794 10.352 13.209 1.00 89.38 179 LEU A N 1
ATOM 1413 C CA . LEU A 1 179 ? 0.217 10.864 14.139 1.00 89.38 179 LEU A CA 1
ATOM 1414 C C . LEU A 1 179 ? -0.196 12.219 14.724 1.00 89.38 179 LEU A C 1
ATOM 1416 O O . LEU A 1 179 ? -0.161 12.409 15.936 1.00 89.38 179 LEU A O 1
ATOM 1420 N N . VAL A 1 180 ? -0.655 13.143 13.877 1.00 90.94 180 VAL A N 1
ATOM 1421 C CA . VAL A 1 180 ? -1.067 14.487 14.299 1.00 90.94 180 VAL A CA 1
ATOM 1422 C C . VAL A 1 180 ? -2.244 14.440 15.272 1.00 90.94 180 VAL A C 1
ATOM 1424 O O . VAL A 1 180 ? -2.217 15.139 16.283 1.00 90.94 180 VAL A O 1
ATOM 1427 N N . ILE A 1 181 ? -3.266 13.618 15.018 1.00 87.00 181 ILE A N 1
ATOM 1428 C CA . ILE A 1 181 ? -4.408 13.501 15.937 1.00 87.00 181 ILE A CA 1
ATOM 1429 C C . ILE A 1 181 ? -4.006 12.866 17.263 1.00 87.00 181 ILE A C 1
ATOM 1431 O O . ILE A 1 181 ? -4.424 13.363 18.308 1.00 87.00 181 ILE A O 1
ATOM 1435 N N . GLN A 1 182 ? -3.198 11.806 17.230 1.00 83.75 182 GLN A N 1
ATOM 1436 C CA . GLN A 1 182 ? -2.778 11.106 18.445 1.00 83.75 182 GLN A CA 1
ATOM 1437 C C . GLN A 1 182 ? -1.850 11.972 19.313 1.00 83.75 182 GLN A C 1
ATOM 1439 O O . GLN A 1 182 ? -1.902 11.878 20.535 1.00 83.75 182 GLN A O 1
ATOM 1444 N N . VAL A 1 183 ? -1.048 12.856 18.705 1.00 87.56 183 VAL A N 1
ATOM 1445 C CA . VAL A 1 183 ? -0.130 13.757 19.425 1.00 87.56 183 VAL A CA 1
ATOM 1446 C C . VAL A 1 183 ? -0.815 15.047 19.882 1.00 87.56 183 VAL A C 1
ATOM 1448 O O . VAL A 1 183 ? -0.662 15.450 21.031 1.00 87.56 183 VAL A O 1
ATOM 1451 N N . LEU A 1 184 ? -1.557 15.728 19.001 1.00 86.44 184 LEU A N 1
ATOM 1452 C CA . LEU A 1 184 ? -2.090 17.066 19.293 1.00 86.44 184 LEU A CA 1
ATOM 1453 C C . LEU A 1 184 ? -3.463 17.040 19.971 1.00 86.44 184 LEU A C 1
ATOM 1455 O O . LEU A 1 184 ? -3.863 18.045 20.558 1.00 86.44 184 LEU A O 1
ATOM 1459 N N . ASN A 1 185 ? -4.210 15.935 19.860 1.00 82.38 185 ASN A N 1
ATOM 1460 C CA . ASN A 1 185 ? -5.571 15.781 20.391 1.00 82.38 185 ASN A CA 1
ATOM 1461 C C . ASN A 1 185 ? -6.520 16.953 20.026 1.00 82.38 185 ASN A C 1
ATOM 1463 O O . ASN A 1 185 ? -7.421 17.327 20.780 1.00 82.38 185 ASN A O 1
ATOM 1467 N N . LYS A 1 186 ? -6.304 17.579 18.860 1.00 83.44 186 LYS A N 1
ATOM 1468 C CA . LYS A 1 186 ? -7.146 18.654 18.310 1.00 83.44 186 LYS A CA 1
ATOM 1469 C C . LYS A 1 186 ? -8.134 18.080 17.296 1.00 83.44 186 LYS A C 1
ATOM 1471 O O . LYS A 1 186 ? -7.816 17.149 16.561 1.00 83.44 186 LYS A O 1
ATOM 1476 N N . LYS A 1 187 ? -9.328 18.673 17.224 1.00 83.19 187 LYS A N 1
ATOM 1477 C CA . LYS A 1 187 ? -10.374 18.344 16.240 1.00 83.19 187 LYS A CA 1
ATOM 1478 C C . LYS A 1 187 ? -10.545 19.484 15.229 1.00 83.19 187 LYS A C 1
ATOM 1480 O O . LYS A 1 187 ? -10.033 20.581 15.433 1.00 83.19 187 LYS A O 1
ATOM 1485 N N . GLY A 1 188 ? -11.291 19.228 14.156 1.00 88.06 188 GLY A N 1
ATOM 1486 C CA . GLY A 1 188 ? -11.599 20.220 13.121 1.00 88.06 188 GLY A CA 1
ATOM 1487 C C . GLY A 1 188 ? -10.547 20.284 12.011 1.00 88.06 188 GLY A C 1
ATOM 1488 O O . GLY A 1 188 ? -9.877 19.293 11.727 1.00 88.06 188 GLY A O 1
ATOM 1489 N N . ILE A 1 189 ? -10.417 21.448 11.369 1.00 90.38 189 ILE A N 1
ATOM 1490 C CA . ILE A 1 189 ? -9.558 21.637 10.185 1.00 90.38 189 ILE A CA 1
ATOM 1491 C C . ILE A 1 189 ? -8.058 21.679 10.518 1.00 90.38 189 ILE A C 1
ATOM 1493 O O . ILE A 1 189 ? -7.224 21.311 9.695 1.00 90.38 189 ILE A O 1
ATOM 1497 N N . TYR A 1 190 ? -7.705 22.073 11.743 1.00 91.31 190 TYR A N 1
ATOM 1498 C CA . TYR A 1 190 ? -6.317 22.218 12.183 1.00 91.31 190 TYR A CA 1
ATOM 1499 C C . TYR A 1 190 ? -5.458 20.946 11.998 1.00 91.31 190 TYR A C 1
ATOM 1501 O O . TYR A 1 190 ? -4.438 21.033 11.313 1.00 91.31 190 TYR A O 1
ATOM 1509 N N . PRO A 1 191 ? -5.844 19.752 12.508 1.00 90.00 191 PRO A N 1
ATOM 1510 C CA . PRO A 1 191 ? -5.065 18.531 12.283 1.00 90.00 191 PRO A CA 1
ATOM 1511 C C . PRO A 1 191 ? -4.937 18.159 10.799 1.00 90.00 191 PRO A C 1
ATOM 1513 O O . PRO A 1 191 ? -3.917 17.601 10.406 1.00 90.00 191 PRO A O 1
ATOM 1516 N N . VAL A 1 192 ? -5.924 18.502 9.960 1.00 91.75 192 VAL A N 1
ATOM 1517 C CA . VAL A 1 192 ? -5.860 18.262 8.509 1.00 91.75 192 VAL A CA 1
ATOM 1518 C C . VAL A 1 192 ? -4.743 19.101 7.888 1.00 91.75 192 VAL A C 1
ATOM 1520 O O . VAL A 1 192 ? -3.858 18.542 7.245 1.00 91.75 192 VAL A O 1
ATOM 1523 N N . ILE A 1 193 ? -4.721 20.412 8.144 1.00 93.75 193 ILE A N 1
ATOM 1524 C CA . ILE A 1 193 ? -3.693 21.321 7.607 1.00 93.75 193 ILE A CA 1
ATOM 1525 C C . ILE A 1 193 ? -2.297 20.904 8.082 1.00 93.75 193 ILE A C 1
ATOM 1527 O O . ILE A 1 193 ? -1.389 20.756 7.266 1.00 93.75 193 ILE A O 1
ATOM 1531 N N . VAL A 1 194 ? -2.130 20.647 9.383 1.00 94.25 194 VAL A N 1
ATOM 1532 C CA . VAL A 1 194 ? -0.836 20.223 9.943 1.00 94.25 194 VAL A CA 1
ATOM 1533 C C . VAL A 1 194 ? -0.378 18.900 9.324 1.00 94.25 194 VAL A C 1
ATOM 1535 O O . VAL A 1 194 ? 0.791 18.762 8.975 1.00 94.25 194 VAL A O 1
ATOM 1538 N N . SER A 1 195 ? -1.289 17.944 9.120 1.00 94.44 195 SER A N 1
ATOM 1539 C CA . SER A 1 195 ? -0.950 16.669 8.479 1.00 94.44 195 SER A CA 1
ATOM 1540 C C . SER A 1 195 ? -0.569 16.804 7.002 1.00 94.44 195 SER A C 1
ATOM 1542 O O . SER A 1 195 ? 0.310 16.075 6.552 1.00 94.44 195 SER A O 1
ATOM 1544 N N . LEU A 1 196 ? -1.161 17.752 6.263 1.00 94.62 196 LEU A N 1
ATOM 1545 C CA . LEU A 1 196 ? -0.771 18.059 4.881 1.00 94.62 196 LEU A CA 1
ATOM 1546 C C . LEU A 1 196 ? 0.629 18.675 4.823 1.00 94.62 196 LEU A C 1
ATOM 1548 O O . LEU A 1 196 ? 1.445 18.260 4.006 1.00 94.62 196 LEU A O 1
ATOM 1552 N N . ILE A 1 197 ? 0.933 19.617 5.719 1.00 95.38 197 ILE A N 1
ATOM 1553 C CA . ILE A 1 197 ? 2.275 20.209 5.818 1.00 95.38 197 ILE A CA 1
ATOM 1554 C C . ILE A 1 197 ? 3.300 19.124 6.168 1.00 95.38 197 ILE A C 1
ATOM 1556 O O . ILE A 1 197 ? 4.324 19.009 5.499 1.00 95.38 197 ILE A O 1
ATOM 1560 N N . LEU A 1 198 ? 3.002 18.282 7.164 1.00 95.31 198 LEU A N 1
ATOM 1561 C CA . LEU A 1 198 ? 3.872 17.173 7.561 1.00 95.31 198 LEU A CA 1
ATOM 1562 C C . LEU A 1 198 ? 4.097 16.184 6.411 1.00 95.31 198 LEU A C 1
ATOM 1564 O O . LEU A 1 198 ?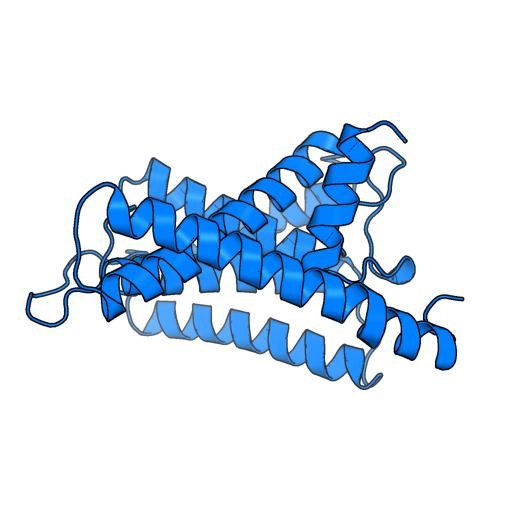 5.224 15.747 6.196 1.00 95.31 198 LEU A O 1
ATOM 1568 N N . GLN A 1 199 ? 3.052 15.862 5.646 1.00 95.06 199 GLN A N 1
ATOM 1569 C CA . GLN A 1 199 ? 3.153 15.015 4.460 1.00 95.06 199 GLN A CA 1
ATOM 1570 C C . GLN A 1 199 ? 4.073 15.628 3.400 1.00 95.06 199 GLN A C 1
ATOM 1572 O O . GLN A 1 199 ? 4.899 14.907 2.841 1.00 95.06 199 GLN A O 1
ATOM 1577 N N . LEU A 1 200 ? 3.944 16.928 3.112 1.00 94.12 200 LEU A N 1
ATOM 1578 C CA . LEU A 1 200 ? 4.795 17.614 2.135 1.00 94.12 200 LEU A CA 1
ATOM 1579 C C . LEU A 1 200 ? 6.258 17.621 2.582 1.00 94.12 200 LEU A C 1
ATOM 1581 O O . LEU A 1 200 ? 7.132 17.298 1.781 1.00 94.12 200 LEU A O 1
ATOM 1585 N N . ILE A 1 201 ? 6.519 17.912 3.861 1.00 94.94 201 ILE A N 1
ATOM 1586 C CA . ILE A 1 201 ? 7.869 17.872 4.439 1.00 94.94 201 ILE A CA 1
ATOM 1587 C C . ILE A 1 201 ? 8.447 16.460 4.326 1.00 94.94 201 ILE A C 1
ATOM 1589 O O . ILE A 1 201 ? 9.539 16.291 3.793 1.00 94.94 201 ILE A O 1
ATOM 1593 N N . LEU A 1 202 ? 7.706 15.439 4.765 1.00 93.31 202 LEU A N 1
ATOM 1594 C CA . LEU A 1 202 ? 8.165 14.051 4.717 1.00 93.31 202 LEU A CA 1
ATOM 1595 C C . LEU A 1 202 ? 8.434 13.594 3.278 1.00 93.31 202 LEU A C 1
ATOM 1597 O O . LEU A 1 202 ? 9.465 12.981 3.013 1.00 93.31 202 LEU A O 1
ATOM 1601 N N . SER A 1 203 ? 7.542 13.928 2.344 1.00 92.62 203 SER A N 1
ATOM 1602 C CA . SER A 1 203 ? 7.696 13.573 0.929 1.00 92.62 203 SER A CA 1
ATOM 1603 C C . SER A 1 203 ? 8.898 14.280 0.304 1.00 92.62 203 SER A C 1
ATOM 1605 O O . SER A 1 203 ? 9.644 13.654 -0.444 1.00 92.62 203 SER A O 1
ATOM 1607 N N . LEU A 1 204 ? 9.138 15.552 0.644 1.00 93.06 204 LEU A N 1
ATOM 1608 C CA . LEU A 1 204 ? 10.318 16.292 0.199 1.00 93.06 204 LEU A CA 1
ATOM 1609 C C . LEU A 1 204 ? 11.605 15.686 0.770 1.00 93.06 204 LEU A C 1
ATOM 1611 O O . LEU A 1 204 ? 12.559 15.479 0.026 1.00 93.06 204 LEU A O 1
ATOM 1615 N N . CYS A 1 205 ? 11.634 15.357 2.064 1.00 93.12 205 CYS A N 1
ATOM 1616 C CA . CYS A 1 205 ? 12.780 14.699 2.689 1.00 93.12 205 CYS A CA 1
ATOM 1617 C C . CYS A 1 205 ? 13.093 13.358 2.015 1.00 93.12 205 CYS A C 1
ATOM 1619 O O . CYS A 1 205 ? 14.245 13.110 1.662 1.00 93.12 205 CYS A O 1
ATOM 1621 N N . MET A 1 206 ? 12.076 12.523 1.785 1.00 91.31 206 MET A N 1
ATOM 1622 C CA . MET A 1 206 ? 12.236 11.234 1.107 1.00 91.31 206 MET A CA 1
ATOM 1623 C C . MET A 1 206 ? 12.674 11.399 -0.352 1.00 91.31 206 MET A C 1
ATOM 1625 O O . MET A 1 206 ? 13.571 10.691 -0.801 1.00 91.31 206 MET A O 1
ATOM 1629 N N . TYR A 1 207 ? 12.122 12.379 -1.072 1.00 91.12 207 TYR A N 1
ATOM 1630 C CA . TYR A 1 207 ? 12.542 12.711 -2.434 1.00 91.12 207 TYR A CA 1
ATOM 1631 C C . TYR A 1 207 ? 14.018 13.117 -2.497 1.00 91.12 207 TYR A C 1
ATOM 1633 O O . TYR A 1 207 ? 14.780 12.578 -3.299 1.00 91.12 207 TYR A O 1
ATOM 1641 N N . LEU A 1 208 ? 14.444 14.045 -1.633 1.00 92.31 208 LEU A N 1
ATOM 1642 C CA . LEU A 1 208 ? 15.832 14.505 -1.580 1.00 92.31 208 LEU A CA 1
ATOM 1643 C C . LEU A 1 208 ? 16.776 13.365 -1.194 1.00 92.31 208 LEU A C 1
ATOM 1645 O O . LEU A 1 208 ? 17.831 13.217 -1.808 1.00 92.31 208 LEU A O 1
ATOM 1649 N N . PHE A 1 209 ? 16.385 12.530 -0.230 1.00 89.75 209 PHE A N 1
ATOM 1650 C CA . PHE A 1 209 ? 17.151 11.350 0.161 1.00 89.75 209 PHE A CA 1
ATOM 1651 C C . PHE A 1 209 ? 17.296 10.358 -1.002 1.00 89.75 209 PHE A C 1
ATOM 1653 O O . PHE A 1 209 ? 18.411 9.970 -1.349 1.00 89.75 209 PHE A O 1
ATOM 1660 N N . SER A 1 210 ? 16.192 10.013 -1.668 1.00 87.62 210 SER A N 1
ATOM 1661 C CA . SER A 1 210 ? 16.177 9.132 -2.842 1.00 87.62 210 SER A CA 1
ATOM 1662 C C . SER A 1 210 ? 17.087 9.664 -3.957 1.00 87.62 210 SER A C 1
ATOM 1664 O O . SER A 1 210 ? 17.977 8.962 -4.448 1.00 87.62 210 SER A O 1
ATOM 1666 N N . LYS A 1 211 ? 16.951 10.952 -4.290 1.00 85.94 211 LYS A N 1
ATOM 1667 C CA . LYS A 1 211 ? 17.660 11.594 -5.402 1.00 85.94 211 LYS A CA 1
ATOM 1668 C C . LYS A 1 211 ? 19.145 11.833 -5.142 1.00 85.94 211 LYS A C 1
ATOM 1670 O O . LYS A 1 211 ? 19.945 11.679 -6.061 1.00 85.94 211 LYS A O 1
ATOM 1675 N N . HIS A 1 212 ? 19.516 12.247 -3.933 1.00 88.75 212 HIS A N 1
ATOM 1676 C CA . HIS A 1 212 ? 20.889 12.659 -3.630 1.00 88.75 212 HIS A CA 1
ATOM 1677 C C . HIS A 1 212 ? 21.711 11.581 -2.937 1.00 88.75 212 HIS A C 1
ATOM 1679 O O . HIS A 1 212 ? 22.921 11.534 -3.147 1.00 88.75 212 HIS A O 1
ATOM 1685 N N . VAL A 1 213 ? 21.087 10.711 -2.145 1.00 87.50 213 VAL A N 1
ATOM 1686 C CA . VAL A 1 213 ? 21.794 9.631 -1.450 1.00 87.50 213 VAL A CA 1
ATOM 1687 C C . VAL A 1 213 ? 21.700 8.359 -2.273 1.00 87.50 213 VAL A C 1
ATOM 1689 O O . VAL A 1 213 ? 22.717 7.846 -2.736 1.00 87.50 213 VAL A O 1
ATOM 1692 N N . ILE A 1 214 ? 20.483 7.873 -2.522 1.00 83.00 214 ILE A N 1
ATOM 1693 C CA . ILE A 1 214 ? 20.323 6.527 -3.071 1.00 83.00 214 ILE A CA 1
ATOM 1694 C C . ILE A 1 214 ? 20.746 6.461 -4.538 1.00 83.00 214 ILE A C 1
ATOM 1696 O O . ILE A 1 214 ? 21.575 5.629 -4.896 1.00 83.00 214 ILE A O 1
ATOM 1700 N N . HIS A 1 215 ? 20.262 7.367 -5.391 1.00 80.75 215 HIS A N 1
ATOM 1701 C CA . HIS A 1 215 ? 20.687 7.402 -6.796 1.00 80.75 215 HIS A CA 1
ATOM 1702 C C . HIS A 1 215 ? 22.199 7.621 -6.957 1.00 80.75 215 HIS A C 1
ATOM 1704 O O . HIS A 1 215 ? 22.787 7.085 -7.896 1.00 80.75 215 HIS A O 1
ATOM 1710 N N . SER A 1 216 ? 22.842 8.357 -6.047 1.00 82.88 216 SER A N 1
ATOM 1711 C CA . SER A 1 216 ? 24.300 8.532 -6.058 1.00 82.88 216 SER A CA 1
ATOM 1712 C C . SER A 1 216 ? 25.022 7.218 -5.763 1.00 82.88 216 SER A C 1
ATOM 1714 O O . SER A 1 216 ? 25.890 6.828 -6.539 1.00 82.88 216 SER A O 1
ATOM 1716 N N . ILE A 1 217 ? 24.615 6.494 -4.714 1.00 81.06 217 ILE A N 1
ATOM 1717 C CA . ILE A 1 217 ? 25.174 5.173 -4.369 1.00 81.06 217 ILE A CA 1
ATOM 1718 C C . ILE A 1 217 ? 24.975 4.192 -5.528 1.00 81.06 217 ILE A C 1
ATOM 1720 O O . ILE A 1 217 ? 25.916 3.573 -6.012 1.00 81.06 217 ILE A O 1
ATOM 1724 N N . MET A 1 218 ? 23.754 4.111 -6.051 1.00 75.94 218 MET A N 1
ATOM 1725 C CA . MET A 1 218 ? 23.420 3.148 -7.097 1.00 75.94 218 MET A CA 1
ATOM 1726 C C . MET A 1 218 ? 24.157 3.415 -8.426 1.00 75.94 218 MET A C 1
ATOM 1728 O O . MET A 1 218 ? 24.391 2.476 -9.191 1.00 75.94 218 MET A O 1
ATOM 1732 N N . ARG A 1 219 ? 24.529 4.674 -8.716 1.00 76.19 219 ARG A N 1
ATOM 1733 C CA . ARG A 1 219 ? 25.389 5.030 -9.861 1.00 76.19 219 ARG A CA 1
ATOM 1734 C C . ARG A 1 219 ? 26.834 4.574 -9.669 1.00 76.19 219 ARG A C 1
ATOM 1736 O O . ARG A 1 219 ? 27.450 4.165 -10.651 1.00 76.19 219 ARG A O 1
ATOM 1743 N N . LEU A 1 220 ? 27.357 4.643 -8.444 1.00 77.19 220 LEU A N 1
ATOM 1744 C CA . LEU A 1 220 ? 28.714 4.195 -8.112 1.00 77.19 220 LEU A CA 1
ATOM 1745 C C . LEU A 1 220 ? 28.843 2.673 -8.250 1.00 77.19 220 LEU A C 1
ATOM 1747 O O . LEU A 1 220 ? 29.789 2.198 -8.872 1.00 77.19 220 LEU A O 1
ATOM 1751 N N . ASP A 1 221 ? 27.838 1.927 -7.789 1.00 69.19 221 ASP A N 1
ATOM 1752 C CA . ASP A 1 221 ? 27.835 0.456 -7.813 1.00 69.19 221 ASP A CA 1
ATOM 1753 C C . ASP A 1 221 ? 27.421 -0.142 -9.174 1.00 69.19 221 ASP A C 1
ATOM 1755 O O . ASP A 1 221 ? 27.273 -1.354 -9.319 1.00 69.19 221 ASP A O 1
ATOM 1759 N N . GLY A 1 222 ? 27.170 0.695 -10.188 1.00 65.38 222 GLY A N 1
ATOM 1760 C CA . GLY A 1 222 ? 26.809 0.256 -11.542 1.00 65.38 222 GLY A CA 1
ATOM 1761 C C . GLY A 1 222 ? 25.408 -0.353 -11.685 1.00 65.38 222 GLY A C 1
ATOM 1762 O O . GLY A 1 222 ? 25.040 -0.765 -12.778 1.00 65.38 222 GLY A O 1
ATOM 1763 N N . THR A 1 223 ? 24.596 -0.367 -10.625 1.00 65.12 223 THR A N 1
ATOM 1764 C CA . THR A 1 223 ? 23.242 -0.964 -10.611 1.00 65.12 223 THR A CA 1
ATOM 1765 C C . THR A 1 223 ? 22.215 -0.280 -11.531 1.00 65.12 223 THR A C 1
ATOM 1767 O O . THR A 1 223 ? 21.153 -0.849 -11.778 1.00 65.12 223 THR A O 1
ATOM 1770 N N . TRP A 1 224 ? 22.527 0.920 -12.040 1.00 56.66 224 TRP A N 1
ATOM 1771 C CA . TRP A 1 224 ? 21.742 1.662 -13.042 1.00 56.66 224 TRP A CA 1
ATOM 1772 C C . TRP A 1 224 ? 22.259 1.534 -14.486 1.00 56.66 224 TRP A C 1
ATOM 1774 O O . TRP A 1 224 ? 21.750 2.243 -15.356 1.00 56.66 224 TRP A O 1
ATOM 1784 N N . ARG A 1 225 ? 23.276 0.703 -14.744 1.00 41.88 225 ARG A N 1
ATOM 1785 C CA . ARG A 1 225 ? 23.744 0.411 -16.109 1.00 41.88 225 ARG A CA 1
ATOM 1786 C C . ARG A 1 225 ? 22.898 -0.661 -16.783 1.00 41.88 225 ARG A C 1
ATOM 1788 O O . ARG A 1 225 ? 22.407 -1.564 -16.070 1.00 41.88 225 ARG A O 1
#

Foldseek 3Di:
DDPVVVVLLLLQLLPALQQVQQFAAFLNRTASHGLQLLLLLLLLLLLVVVCVVVVNLLQQDEEDPVVLVQLVVLLVLLVCVVVCVVVVVDDDHSLSSNLSSNSNNNSCNQVLSNLLNHDPPDDGDRYSDHDPVVVVVSSVVSNVVSVCRRVRVVRDSCVSSVSSSVSSLVVQLSVLLSVLCVPVVDDDCVSNVRSVVVSVVSSVVSSCCSVPPVVVVCVVVVSND

Mean predicted aligned error: 4.37 Å